Protein AF-A0A9P0JQX2-F1 (afdb_monomer)

Organism: Acanthoscelides obtectus (NCBI:txid200917)

Structure (mmCIF, N/CA/C/O backbone):
data_AF-A0A9P0JQX2-F1
#
_entry.id   AF-A0A9P0JQX2-F1
#
loop_
_atom_site.group_PDB
_atom_site.id
_atom_site.type_symbol
_atom_site.label_atom_id
_atom_site.label_alt_id
_atom_site.label_comp_id
_atom_site.label_asym_id
_atom_site.label_entity_id
_atom_site.label_seq_id
_atom_site.pdbx_PDB_ins_code
_atom_site.Cartn_x
_atom_site.Cartn_y
_atom_site.Cartn_z
_atom_site.occupancy
_atom_site.B_iso_or_equiv
_atom_site.auth_seq_id
_atom_site.auth_comp_id
_atom_site.auth_asym_id
_atom_site.auth_atom_id
_atom_site.pdbx_PDB_model_num
ATOM 1 N N . MET A 1 1 ? 16.298 5.088 -23.714 1.00 54.25 1 MET A N 1
ATOM 2 C CA . MET A 1 1 ? 17.087 3.833 -23.667 1.00 54.25 1 MET A CA 1
ATOM 3 C C . MET A 1 1 ? 16.792 3.050 -24.931 1.00 54.25 1 MET A C 1
ATOM 5 O O . MET A 1 1 ? 15.699 3.210 -25.458 1.00 54.25 1 MET A O 1
ATOM 9 N N . ALA A 1 2 ? 17.728 2.243 -25.431 1.00 56.22 2 ALA A N 1
ATOM 10 C CA . ALA A 1 2 ? 17.457 1.395 -26.591 1.00 56.22 2 ALA A CA 1
ATOM 11 C C . ALA A 1 2 ? 16.358 0.374 -26.243 1.00 56.22 2 ALA A C 1
ATOM 13 O O . ALA A 1 2 ? 16.464 -0.336 -25.243 1.00 56.22 2 ALA A O 1
ATOM 14 N N . ASN A 1 3 ? 15.287 0.330 -27.038 1.00 68.31 3 ASN A N 1
ATOM 15 C CA . ASN A 1 3 ? 14.235 -0.672 -26.900 1.00 68.31 3 ASN A CA 1
ATOM 16 C C . ASN A 1 3 ? 14.770 -1.984 -27.487 1.00 68.31 3 ASN A C 1
ATOM 18 O O . ASN A 1 3 ? 14.790 -2.154 -28.701 1.00 68.31 3 ASN A O 1
ATOM 22 N N . ASN A 1 4 ? 15.291 -2.864 -26.634 1.00 81.25 4 ASN A N 1
ATOM 23 C CA . ASN A 1 4 ? 15.772 -4.177 -27.051 1.00 81.25 4 ASN A CA 1
ATOM 24 C C . ASN A 1 4 ? 14.699 -5.250 -26.806 1.00 81.25 4 ASN A C 1
ATOM 26 O O . ASN A 1 4 ? 13.787 -5.060 -25.998 1.00 81.25 4 ASN A O 1
ATOM 30 N N . THR A 1 5 ? 14.822 -6.382 -27.498 1.00 86.50 5 THR A N 1
ATOM 31 C CA . THR A 1 5 ? 13.863 -7.496 -27.434 1.00 86.50 5 THR A CA 1
ATOM 32 C C . THR A 1 5 ? 13.626 -7.974 -26.001 1.00 86.50 5 THR A C 1
ATOM 34 O O . THR A 1 5 ? 12.485 -8.197 -25.610 1.00 86.50 5 THR A O 1
ATOM 37 N N . VAL A 1 6 ? 14.679 -8.041 -25.179 1.00 87.25 6 VAL A N 1
ATOM 38 C CA . VAL A 1 6 ? 14.579 -8.452 -23.768 1.00 87.25 6 VAL A CA 1
ATOM 39 C C . VAL A 1 6 ? 13.694 -7.488 -22.972 1.00 87.25 6 VAL A C 1
ATOM 41 O O . VAL A 1 6 ? 12.803 -7.918 -22.246 1.00 87.25 6 VAL A O 1
ATOM 44 N N . ALA A 1 7 ? 13.882 -6.179 -23.140 1.00 86.44 7 ALA A N 1
ATOM 45 C CA . ALA A 1 7 ? 13.078 -5.156 -22.478 1.00 86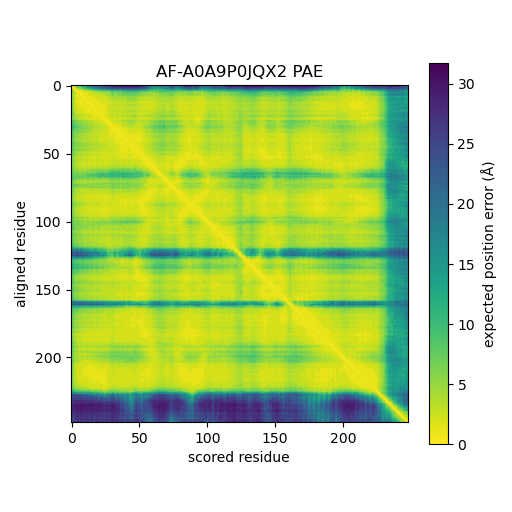.44 7 ALA A CA 1
ATOM 46 C C . ALA A 1 7 ? 11.627 -5.098 -22.989 1.00 86.44 7 ALA A C 1
ATOM 48 O O . ALA A 1 7 ? 10.775 -4.518 -22.311 1.00 86.44 7 ALA A O 1
ATOM 49 N N . GLY A 1 8 ? 11.350 -5.628 -24.184 1.00 89.19 8 GLY A N 1
ATOM 50 C CA . GLY A 1 8 ? 9.996 -5.881 -24.681 1.00 89.19 8 GLY A CA 1
ATOM 51 C C . GLY A 1 8 ? 9.364 -7.069 -23.960 1.00 89.19 8 GLY A C 1
ATOM 52 O O . GLY A 1 8 ? 8.371 -6.892 -23.257 1.00 89.19 8 GLY A O 1
ATOM 53 N N . ILE A 1 9 ? 10.021 -8.231 -24.024 1.00 92.81 9 ILE A N 1
ATOM 54 C CA . ILE A 1 9 ? 9.548 -9.491 -23.428 1.00 92.81 9 ILE A CA 1
ATOM 55 C C . ILE A 1 9 ? 9.292 -9.347 -21.926 1.00 92.81 9 ILE A C 1
ATOM 57 O O . ILE A 1 9 ? 8.246 -9.772 -21.442 1.00 92.81 9 ILE A O 1
ATOM 61 N N . VAL A 1 10 ? 10.211 -8.727 -21.173 1.00 92.44 10 VAL A N 1
ATOM 62 C CA . VAL A 1 10 ? 10.040 -8.533 -19.719 1.00 92.44 10 VAL A CA 1
ATOM 63 C C . VAL A 1 10 ? 8.791 -7.706 -19.429 1.00 92.44 10 VAL A C 1
ATOM 65 O O . VAL A 1 10 ? 8.006 -8.055 -18.554 1.00 92.44 10 VAL A O 1
ATOM 68 N N . HIS A 1 11 ? 8.583 -6.627 -20.178 1.00 92.88 11 HIS A N 1
ATOM 69 C CA . HIS A 1 11 ? 7.430 -5.758 -19.994 1.00 92.88 11 HIS A CA 1
ATOM 70 C C . HIS A 1 11 ? 6.113 -6.455 -20.376 1.00 92.88 11 HIS A C 1
ATOM 72 O O . HIS A 1 11 ? 5.145 -6.362 -19.625 1.00 92.88 11 HIS A O 1
ATOM 78 N N . GLU A 1 12 ? 6.079 -7.179 -21.497 1.00 95.62 12 GLU A N 1
ATOM 79 C CA . GLU A 1 12 ? 4.919 -7.979 -21.919 1.00 95.62 12 GLU A CA 1
ATOM 80 C C . GLU A 1 12 ? 4.596 -9.081 -20.907 1.00 95.62 12 GLU A C 1
ATOM 82 O O . GLU A 1 12 ? 3.439 -9.259 -20.540 1.00 95.62 12 GLU A O 1
ATOM 87 N N . THR A 1 13 ? 5.620 -9.752 -20.377 1.00 97.19 13 THR A N 1
ATOM 88 C CA . THR A 1 13 ? 5.463 -10.785 -19.344 1.00 97.19 13 THR A CA 1
ATOM 89 C C . THR A 1 13 ? 4.912 -10.192 -18.048 1.00 97.19 13 THR A C 1
ATOM 91 O O . THR A 1 13 ? 3.945 -10.717 -17.502 1.00 97.19 13 THR A O 1
ATOM 94 N N . CYS A 1 14 ? 5.475 -9.078 -17.561 1.00 97.69 14 CYS A N 1
ATOM 95 C CA . CYS A 1 14 ? 4.972 -8.401 -16.361 1.00 97.69 14 CYS A CA 1
ATOM 96 C C . CYS A 1 14 ? 3.515 -7.955 -16.532 1.00 97.69 14 CYS A C 1
ATOM 98 O O . CYS A 1 14 ? 2.711 -8.117 -15.614 1.00 97.69 14 CYS A O 1
ATOM 100 N N . ARG A 1 15 ? 3.170 -7.435 -17.715 1.00 97.31 15 ARG A N 1
ATOM 101 C CA . ARG A 1 15 ? 1.796 -7.058 -18.051 1.00 97.31 15 ARG A CA 1
ATOM 102 C C . ARG A 1 15 ? 0.867 -8.270 -18.049 1.00 97.31 15 ARG A C 1
ATOM 104 O O . ARG A 1 15 ? -0.161 -8.224 -17.386 1.00 97.31 15 ARG A O 1
ATOM 111 N N . ALA A 1 16 ? 1.249 -9.357 -18.717 1.00 98.12 16 ALA A N 1
ATOM 112 C CA . ALA A 1 16 ? 0.447 -10.575 -18.769 1.00 98.12 16 ALA A CA 1
ATOM 113 C C . ALA A 1 16 ? 0.222 -11.170 -17.369 1.00 98.12 16 ALA A C 1
ATOM 115 O O . ALA A 1 16 ? -0.895 -11.568 -17.049 1.00 98.12 16 ALA A O 1
ATOM 116 N N . ILE A 1 17 ? 1.248 -11.181 -16.510 1.00 98.12 17 ILE A N 1
ATOM 117 C CA . ILE A 1 17 ? 1.116 -11.600 -15.106 1.00 98.12 17 ILE A CA 1
ATOM 118 C C . ILE A 1 17 ? 0.084 -10.729 -14.386 1.00 98.12 17 ILE A C 1
ATOM 120 O O . ILE A 1 17 ? -0.812 -11.262 -13.737 1.00 98.12 17 ILE A O 1
ATOM 124 N N . TRP A 1 18 ? 0.180 -9.405 -14.521 1.00 97.44 18 TRP A N 1
ATOM 125 C CA . TRP A 1 18 ? -0.758 -8.481 -13.887 1.00 97.44 18 TRP A CA 1
ATOM 126 C C . TRP A 1 18 ? -2.200 -8.684 -14.363 1.00 97.44 18 TRP A C 1
ATOM 128 O O . TRP A 1 18 ? -3.100 -8.853 -13.545 1.00 97.44 18 TRP A O 1
ATOM 138 N N . GLU A 1 19 ? -2.414 -8.717 -15.677 1.00 96.88 19 GLU A N 1
ATOM 139 C CA . GLU A 1 19 ? -3.746 -8.813 -16.284 1.00 96.88 19 GLU A CA 1
ATOM 140 C C . GLU A 1 19 ? -4.439 -10.152 -15.992 1.00 96.88 19 GLU A C 1
ATOM 142 O O . GLU A 1 19 ? -5.653 -10.179 -15.814 1.00 96.88 19 GLU A O 1
ATOM 147 N N . ASN A 1 20 ? -3.686 -11.255 -15.901 1.00 97.62 20 ASN A N 1
ATOM 148 C CA . ASN A 1 20 ? -4.267 -12.588 -15.706 1.00 97.62 20 ASN A CA 1
ATOM 149 C C . ASN A 1 20 ? -4.347 -13.016 -14.235 1.00 97.62 20 ASN A C 1
ATOM 151 O O . ASN A 1 20 ? -5.213 -13.814 -13.882 1.00 97.62 20 ASN A O 1
ATOM 155 N N . LEU A 1 21 ? -3.444 -12.531 -13.375 1.00 97.69 21 LEU A N 1
ATOM 156 C CA . LEU A 1 21 ? -3.350 -12.970 -11.976 1.00 97.69 21 LEU A CA 1
ATOM 157 C C . LEU A 1 21 ? -3.763 -11.886 -10.968 1.00 97.69 21 LEU A C 1
ATOM 159 O O . LEU A 1 21 ? -3.936 -12.196 -9.788 1.00 97.69 21 LEU A O 1
ATOM 163 N N . GLY A 1 22 ? -3.945 -10.635 -11.407 1.00 96.25 22 GLY A N 1
ATOM 164 C CA . GLY A 1 22 ? -4.308 -9.497 -10.555 1.00 96.25 22 GLY A CA 1
ATOM 165 C C . GLY A 1 22 ? -5.609 -9.721 -9.787 1.00 96.25 22 GLY A C 1
ATOM 166 O O . GLY A 1 22 ? -5.621 -9.653 -8.560 1.00 96.25 22 GLY A O 1
ATOM 167 N N . GLU A 1 23 ? -6.674 -10.100 -10.496 1.00 93.38 23 GLU A N 1
ATOM 168 C CA . GLU A 1 23 ? -8.000 -10.375 -9.915 1.00 93.38 23 GLU A CA 1
ATOM 169 C C . GLU A 1 23 ? -8.051 -11.643 -9.046 1.00 93.38 23 GLU A C 1
ATOM 171 O O . GLU A 1 23 ? -9.039 -11.881 -8.356 1.00 93.38 23 GLU A O 1
ATOM 176 N N . ILE A 1 24 ? -6.997 -12.464 -9.058 1.00 95.31 24 ILE A N 1
ATOM 177 C CA . ILE A 1 24 ? -6.894 -13.667 -8.221 1.00 95.31 24 ILE A CA 1
ATOM 178 C C . ILE A 1 24 ? -6.142 -13.338 -6.929 1.00 95.31 24 ILE A C 1
ATOM 180 O O . ILE A 1 24 ? -6.587 -13.686 -5.838 1.00 95.31 24 ILE A O 1
ATOM 184 N N . HIS A 1 25 ? -5.005 -12.646 -7.040 1.00 96.56 25 HIS A N 1
ATOM 185 C CA . HIS A 1 25 ? -4.056 -12.494 -5.931 1.00 96.56 25 HIS A CA 1
ATOM 186 C C . HIS A 1 25 ? -4.034 -11.098 -5.292 1.00 96.56 25 HIS A C 1
ATOM 188 O O . HIS A 1 25 ? -3.433 -10.928 -4.226 1.00 96.56 25 HIS A O 1
ATOM 194 N N . MET A 1 26 ? -4.676 -10.100 -5.901 1.00 95.50 26 MET A N 1
ATOM 195 C CA . MET A 1 26 ? -4.803 -8.730 -5.380 1.00 95.50 26 MET A CA 1
ATOM 196 C C . MET A 1 26 ? -6.192 -8.151 -5.682 1.00 95.50 26 MET A C 1
ATOM 198 O O . MET A 1 26 ? -6.355 -6.975 -6.008 1.00 95.50 26 MET A O 1
ATOM 202 N N . LYS A 1 27 ? -7.214 -9.004 -5.582 1.00 90.25 27 LYS A N 1
ATOM 203 C CA . LYS A 1 27 ? -8.601 -8.570 -5.654 1.00 90.25 27 LYS A CA 1
ATOM 204 C C . LYS A 1 27 ? -8.921 -7.680 -4.462 1.00 90.25 27 LYS A C 1
ATOM 206 O O . LYS A 1 27 ? -8.541 -7.964 -3.327 1.00 90.25 27 LYS A O 1
ATOM 211 N N . PHE A 1 28 ? -9.675 -6.626 -4.727 1.00 87.06 28 PHE A N 1
ATOM 212 C CA . PHE A 1 28 ? -10.222 -5.807 -3.662 1.00 87.06 28 PHE A CA 1
ATOM 213 C C . PHE A 1 28 ? -11.228 -6.632 -2.836 1.00 87.06 28 PHE A C 1
ATOM 215 O O . PHE A 1 28 ? -12.093 -7.277 -3.436 1.00 87.06 28 PHE A O 1
ATOM 222 N N . PRO A 1 29 ? -11.125 -6.641 -1.498 1.00 87.31 29 PRO A N 1
ATOM 223 C CA . PRO A 1 29 ? -11.877 -7.569 -0.665 1.00 87.31 29 PRO A CA 1
ATOM 224 C C . PRO A 1 29 ? -13.379 -7.286 -0.716 1.00 87.31 29 PRO A C 1
ATOM 226 O O . PRO A 1 29 ? -13.820 -6.132 -0.749 1.00 87.31 29 PRO A O 1
ATOM 229 N N . SER A 1 30 ? -14.149 -8.369 -0.700 1.00 86.19 30 SER A N 1
ATOM 230 C CA . SER A 1 30 ? -15.580 -8.377 -0.405 1.00 86.19 30 SER A CA 1
ATOM 231 C C . SER A 1 30 ? -15.857 -7.982 1.048 1.00 86.19 30 SER A C 1
ATOM 233 O O . SER A 1 30 ? -14.950 -7.823 1.869 1.00 86.19 30 SER A O 1
ATOM 235 N N . ASN A 1 31 ? -17.137 -7.849 1.381 1.00 82.25 31 ASN A N 1
ATOM 236 C CA . ASN A 1 31 ? -17.578 -7.483 2.720 1.00 82.25 31 ASN A CA 1
ATOM 237 C C . ASN A 1 31 ? -17.187 -8.544 3.755 1.00 82.25 31 ASN A C 1
ATOM 239 O O . ASN A 1 31 ? -16.695 -8.208 4.831 1.00 82.25 31 ASN A O 1
ATOM 243 N N . GLU A 1 32 ? -17.356 -9.817 3.414 1.00 85.81 32 GLU A N 1
ATOM 244 C CA . GLU A 1 32 ? -17.003 -10.953 4.260 1.00 85.81 32 GLU A CA 1
ATOM 245 C C . GLU A 1 32 ? -15.483 -11.051 4.455 1.00 85.81 32 GLU A C 1
ATOM 247 O O . GLU A 1 32 ? -15.010 -11.265 5.573 1.00 85.81 32 GLU A O 1
ATOM 252 N N . GLU A 1 33 ? -14.702 -10.829 3.393 1.00 88.44 33 GLU A N 1
ATOM 253 C CA . GLU A 1 33 ? -13.235 -10.802 3.467 1.00 88.44 33 GLU A CA 1
ATOM 254 C C . GLU A 1 33 ? -12.731 -9.614 4.299 1.00 88.44 33 GLU A C 1
ATOM 256 O O . GLU A 1 33 ? -11.792 -9.769 5.079 1.00 88.44 33 GLU A O 1
ATOM 261 N N . ALA A 1 34 ? -13.369 -8.442 4.201 1.00 88.12 34 ALA A N 1
ATOM 262 C CA . ALA A 1 34 ? -13.031 -7.283 5.027 1.00 88.12 34 ALA A CA 1
ATOM 263 C C . ALA A 1 34 ? -13.228 -7.576 6.527 1.00 88.12 34 ALA A C 1
ATOM 265 O O . ALA A 1 34 ? -12.361 -7.244 7.337 1.00 88.12 34 ALA A O 1
ATOM 266 N N . ILE A 1 35 ? -14.304 -8.283 6.898 1.00 88.56 35 ILE A N 1
ATOM 267 C CA . ILE A 1 35 ? -14.545 -8.726 8.284 1.00 88.56 35 ILE A CA 1
ATOM 268 C C . ILE A 1 35 ? -13.434 -9.678 8.753 1.00 88.56 35 ILE A C 1
ATOM 270 O O . ILE A 1 35 ? -12.913 -9.520 9.860 1.00 88.56 35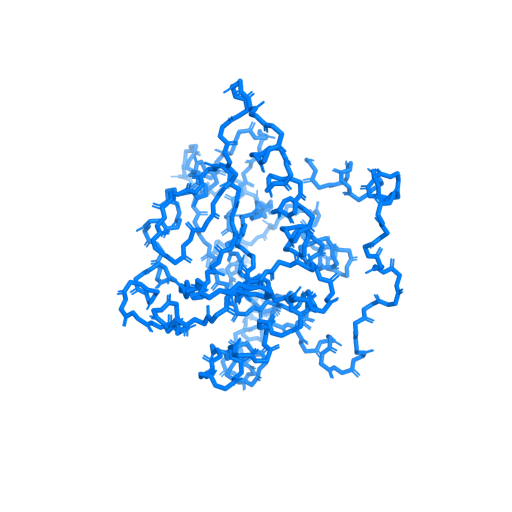 ILE A O 1
ATOM 274 N N . GLN A 1 36 ? -13.023 -10.629 7.909 1.00 91.50 36 GLN A N 1
ATOM 275 C CA . GLN A 1 36 ? -11.923 -11.549 8.227 1.00 91.50 36 GLN A CA 1
ATOM 276 C C . GLN A 1 36 ? -10.589 -10.811 8.405 1.00 91.50 36 GLN A C 1
ATOM 278 O O . GLN A 1 36 ? -9.841 -11.093 9.345 1.00 91.50 36 GLN A O 1
ATOM 283 N N . ILE A 1 37 ? -10.303 -9.834 7.540 1.00 93.31 37 ILE A N 1
ATOM 284 C CA . ILE A 1 37 ? -9.129 -8.960 7.649 1.00 93.31 37 ILE A CA 1
ATOM 285 C C . ILE A 1 37 ? -9.143 -8.235 8.999 1.00 93.31 37 ILE A C 1
ATOM 287 O O . ILE A 1 37 ? -8.134 -8.246 9.709 1.00 93.31 37 ILE A O 1
ATOM 291 N N . THR A 1 38 ? -10.285 -7.670 9.392 1.00 93.00 38 THR A N 1
ATOM 292 C CA . THR A 1 38 ? -10.456 -7.008 10.689 1.00 93.00 38 THR A CA 1
ATOM 293 C C . THR A 1 38 ? -10.241 -7.939 11.871 1.00 93.00 38 THR A C 1
ATOM 295 O O . THR A 1 38 ? -9.523 -7.581 12.810 1.00 93.00 38 THR A O 1
ATOM 298 N N . ASP A 1 39 ? -10.791 -9.151 11.825 1.00 93.12 39 ASP A N 1
ATOM 299 C CA . ASP A 1 39 ? -10.565 -10.147 12.874 1.00 93.12 39 ASP A CA 1
ATOM 300 C C . ASP A 1 39 ? -9.083 -10.500 13.002 1.00 93.12 39 ASP A C 1
ATOM 302 O O . ASP A 1 39 ? -8.561 -10.631 14.112 1.00 93.12 39 ASP A O 1
ATOM 306 N N . ASN A 1 40 ? -8.380 -10.618 11.878 1.00 94.38 40 ASN A N 1
ATOM 307 C CA . ASN A 1 40 ? -6.956 -10.930 11.860 1.00 94.38 40 ASN A CA 1
ATOM 308 C C . ASN A 1 40 ? -6.102 -9.750 12.348 1.00 94.38 40 ASN A C 1
ATOM 310 O O . ASN A 1 40 ? -5.139 -9.966 13.092 1.00 94.38 40 ASN A O 1
ATOM 314 N N . PHE A 1 41 ? -6.480 -8.506 12.038 1.00 95.31 41 PHE A N 1
ATOM 315 C CA . PHE A 1 41 ? -5.860 -7.321 12.637 1.00 95.31 41 PHE A CA 1
ATOM 316 C C . PHE A 1 41 ? -6.054 -7.271 14.150 1.00 95.31 41 PHE A C 1
ATOM 318 O O . PHE A 1 41 ? -5.091 -7.026 14.882 1.00 95.31 41 PHE A O 1
ATOM 325 N N . TRP A 1 42 ? -7.253 -7.570 14.647 1.00 94.62 42 TRP A N 1
ATOM 326 C CA . TRP A 1 42 ? -7.476 -7.657 16.086 1.00 94.62 42 TRP A CA 1
ATOM 327 C C . TRP A 1 42 ? -6.643 -8.780 16.714 1.00 94.62 42 TRP A C 1
ATOM 329 O O . TRP A 1 42 ? -5.939 -8.555 17.699 1.00 94.62 42 TRP A O 1
ATOM 339 N N . LYS A 1 43 ? -6.646 -9.982 16.129 1.00 93.56 43 LYS A N 1
ATOM 340 C CA . LYS A 1 43 ? -5.903 -11.136 16.657 1.00 93.56 43 LYS A CA 1
ATOM 341 C C . LYS A 1 43 ? -4.400 -10.867 16.743 1.00 93.56 43 LYS A C 1
ATOM 343 O O . LYS A 1 43 ? -3.838 -11.062 17.825 1.00 93.56 43 LYS A O 1
ATOM 348 N N . ARG A 1 44 ? -3.782 -10.396 15.651 1.00 91.00 44 ARG A N 1
ATOM 349 C CA . ARG A 1 44 ? -2.319 -10.237 15.513 1.00 91.00 44 ARG A CA 1
ATOM 350 C C . ARG A 1 44 ? -1.811 -8.891 16.026 1.00 91.00 44 ARG A C 1
ATOM 352 O O . ARG A 1 44 ? -0.836 -8.839 16.768 1.00 91.00 44 ARG A O 1
ATOM 359 N N . TRP A 1 45 ? -2.496 -7.808 15.672 1.00 93.25 45 TRP A N 1
ATOM 360 C CA . TRP A 1 45 ? -2.019 -6.437 15.866 1.00 93.25 45 TRP A CA 1
ATOM 361 C C . TRP A 1 45 ? -2.796 -5.664 16.936 1.00 93.25 45 TRP A C 1
ATOM 363 O O . TRP A 1 45 ? -2.486 -4.497 17.161 1.00 93.25 45 TRP A O 1
ATOM 373 N N . LYS A 1 46 ? -3.790 -6.286 17.596 1.00 94.00 46 LYS A N 1
ATOM 374 C CA . LYS A 1 46 ? -4.743 -5.689 18.566 1.00 94.00 46 LYS A CA 1
ATOM 375 C C . LYS A 1 46 ? -5.145 -4.257 18.205 1.00 94.00 46 LYS A C 1
ATOM 377 O O . LYS A 1 46 ? -5.071 -3.352 19.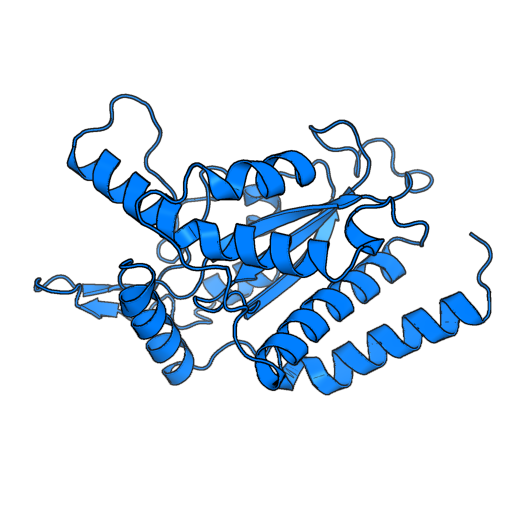036 1.00 94.00 46 LYS A O 1
ATOM 382 N N . PHE A 1 47 ? -5.516 -4.058 16.946 1.00 95.81 47 PHE A N 1
ATOM 383 C CA . PHE A 1 47 ? -6.151 -2.829 16.494 1.00 95.81 47 PHE A CA 1
ATOM 384 C C . PHE A 1 47 ? -7.548 -3.190 15.974 1.00 95.81 47 PHE A C 1
ATOM 386 O O . PHE A 1 47 ? -7.644 -3.972 15.024 1.00 95.81 47 PHE A O 1
ATOM 393 N N . PRO A 1 48 ? -8.624 -2.730 16.634 1.00 94.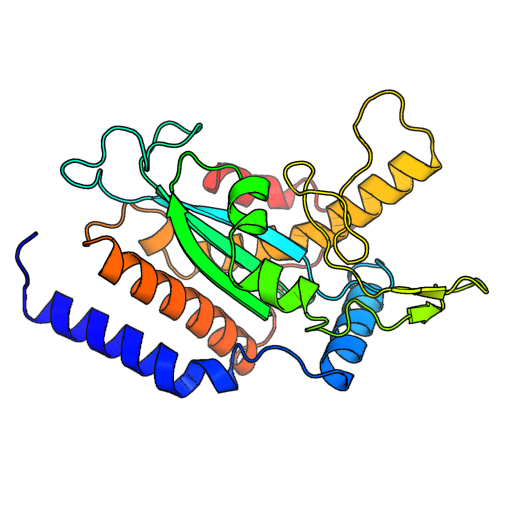62 48 PRO A N 1
ATOM 394 C CA . PRO A 1 48 ? -9.986 -3.093 16.265 1.00 94.62 48 PRO A CA 1
ATOM 395 C C . PRO A 1 48 ? -10.402 -2.397 14.967 1.00 94.62 48 PRO A C 1
ATOM 397 O O . PRO A 1 48 ? -9.885 -1.333 14.638 1.00 94.62 48 PRO A O 1
ATOM 400 N N . ASN A 1 49 ? -11.340 -2.998 14.236 1.00 94.19 49 ASN A N 1
ATOM 401 C CA . ASN A 1 49 ? -11.949 -2.439 13.021 1.00 94.19 49 ASN A CA 1
ATOM 402 C C . ASN A 1 49 ? -10.956 -2.033 11.906 1.00 94.19 49 ASN A C 1
ATOM 404 O O . ASN A 1 49 ? -11.335 -1.350 10.962 1.00 94.19 49 ASN A O 1
AT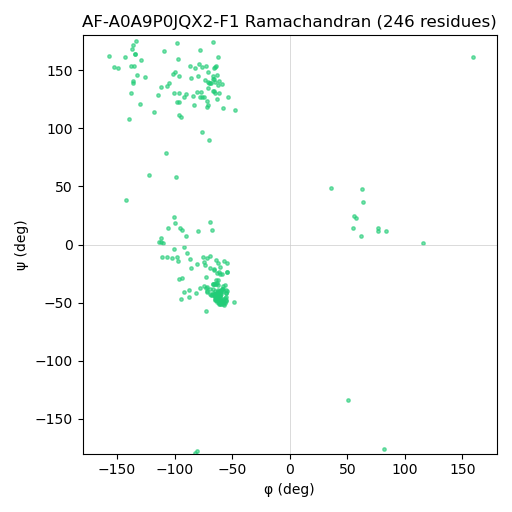OM 408 N N . CYS A 1 50 ? -9.691 -2.463 11.970 1.00 95.19 50 CYS A N 1
ATOM 409 C CA . CYS A 1 50 ? -8.704 -2.171 10.933 1.00 95.19 50 CYS A CA 1
ATOM 410 C C . CYS A 1 50 ? -8.926 -3.068 9.710 1.00 95.19 50 CYS A C 1
ATOM 412 O O . CYS A 1 50 ? -9.031 -4.287 9.840 1.00 95.19 50 CYS A O 1
ATOM 414 N N . ILE A 1 51 ? -8.952 -2.479 8.519 1.00 94.00 51 ILE A N 1
ATOM 415 C CA . ILE A 1 51 ? -9.084 -3.192 7.234 1.00 94.00 51 ILE A CA 1
ATOM 416 C C . ILE A 1 51 ? -7.815 -3.115 6.377 1.00 94.00 51 ILE A C 1
ATOM 418 O O . ILE A 1 51 ? -7.769 -3.657 5.276 1.00 94.00 51 ILE A O 1
ATOM 422 N N . GLY A 1 52 ? -6.761 -2.473 6.878 1.00 95.69 52 GLY A N 1
ATOM 423 C CA . GLY A 1 52 ? -5.485 -2.350 6.183 1.00 95.69 52 GLY A CA 1
ATOM 424 C C . GLY A 1 52 ? -4.648 -1.188 6.699 1.00 95.69 52 GLY A C 1
ATOM 425 O O . GLY A 1 52 ? -5.155 -0.252 7.318 1.00 95.69 52 GLY A O 1
ATOM 426 N N . CYS A 1 53 ? -3.353 -1.229 6.413 1.00 97.38 53 CYS A N 1
ATOM 427 C CA . CYS A 1 53 ? -2.448 -0.112 6.662 1.00 97.38 53 CYS A CA 1
ATOM 428 C C . CYS A 1 53 ? -1.931 0.428 5.333 1.00 97.38 53 CYS A C 1
ATOM 430 O O . CYS A 1 53 ? -1.457 -0.353 4.509 1.00 97.38 53 CYS A O 1
ATOM 432 N N . ILE A 1 54 ? -2.036 1.739 5.128 1.00 97.31 54 ILE A N 1
ATOM 433 C CA . ILE A 1 54 ? -1.613 2.423 3.906 1.00 97.31 54 ILE A CA 1
ATOM 434 C C . ILE A 1 54 ? -0.328 3.205 4.152 1.00 97.31 54 ILE A C 1
ATOM 436 O O . ILE A 1 54 ? -0.179 3.858 5.184 1.00 97.31 54 ILE A O 1
ATOM 440 N N . ASP A 1 55 ? 0.600 3.115 3.205 1.00 97.31 55 ASP A N 1
ATOM 441 C CA . ASP A 1 55 ? 1.847 3.874 3.228 1.00 97.31 55 ASP A CA 1
ATOM 442 C C . ASP A 1 55 ? 2.427 4.010 1.808 1.00 97.31 55 ASP A C 1
ATOM 444 O O . ASP A 1 55 ? 2.042 3.277 0.883 1.00 97.31 55 ASP A O 1
ATOM 448 N N . GLY A 1 56 ? 3.336 4.965 1.628 1.00 95.88 56 GLY A N 1
ATOM 449 C CA . GLY A 1 56 ? 4.068 5.198 0.391 1.00 95.88 56 GLY A CA 1
ATOM 450 C C . GLY A 1 56 ? 5.491 4.644 0.429 1.00 95.88 56 GLY A C 1
ATOM 451 O O . GLY A 1 56 ? 6.189 4.645 1.442 1.00 95.88 56 GLY A O 1
ATOM 452 N N . LYS A 1 57 ? 5.973 4.179 -0.723 1.00 95.38 57 LYS A N 1
ATOM 453 C CA . LYS A 1 57 ? 7.357 3.753 -0.920 1.00 95.38 57 LYS A CA 1
ATOM 454 C C . LYS A 1 57 ? 7.947 4.404 -2.160 1.00 95.38 57 LYS A C 1
ATOM 456 O O . LYS A 1 57 ? 7.518 4.146 -3.280 1.00 95.38 57 LYS A O 1
ATOM 461 N N . HIS A 1 58 ? 9.031 5.151 -1.973 1.00 96.06 58 HIS A N 1
ATOM 462 C CA . HIS A 1 58 ? 9.848 5.635 -3.083 1.00 96.06 58 HIS A CA 1
ATOM 463 C C . HIS A 1 58 ? 10.642 4.488 -3.725 1.00 96.06 58 HIS A C 1
ATOM 465 O O . HIS A 1 58 ? 11.512 3.886 -3.086 1.00 96.06 58 HIS A O 1
ATOM 471 N N . ILE A 1 59 ? 10.388 4.227 -5.006 1.00 96.62 59 ILE A N 1
ATOM 472 C CA . ILE A 1 59 ? 11.185 3.329 -5.845 1.00 96.62 59 ILE A CA 1
ATOM 473 C C . ILE A 1 59 ? 12.161 4.167 -6.664 1.00 96.62 59 ILE A C 1
ATOM 475 O O . ILE A 1 59 ? 11.759 5.072 -7.394 1.00 96.62 59 ILE A O 1
ATOM 479 N N . ARG A 1 60 ? 13.459 3.883 -6.517 1.00 96.38 60 ARG A N 1
ATOM 480 C CA . ARG A 1 60 ? 14.537 4.617 -7.190 1.00 96.38 60 ARG A CA 1
ATOM 481 C C . ARG A 1 60 ? 14.461 4.411 -8.700 1.00 96.38 60 ARG A C 1
ATOM 483 O O . ARG A 1 60 ? 14.402 3.279 -9.171 1.00 96.38 60 ARG A O 1
ATOM 490 N N . ILE A 1 61 ? 14.541 5.502 -9.452 1.00 95.50 61 ILE A N 1
ATOM 491 C CA . ILE A 1 61 ? 14.603 5.496 -10.915 1.00 95.50 61 ILE A CA 1
ATOM 492 C C . ILE A 1 61 ? 15.770 6.352 -11.394 1.00 95.50 61 ILE A C 1
ATOM 494 O O . ILE A 1 61 ? 16.239 7.257 -10.696 1.00 95.50 61 ILE A O 1
ATOM 498 N N . LYS A 1 62 ? 16.221 6.106 -12.623 1.00 93.19 62 LYS A N 1
ATOM 499 C CA . LYS A 1 62 ? 17.094 7.057 -13.308 1.00 93.19 62 LYS A CA 1
ATOM 500 C C . LYS A 1 62 ? 16.314 8.345 -13.575 1.00 93.19 62 LYS A C 1
ATOM 502 O O . LYS A 1 62 ? 15.137 8.282 -13.917 1.00 93.19 62 LYS A O 1
ATOM 507 N N . ALA A 1 63 ? 16.987 9.491 -13.451 1.00 92.75 63 ALA A N 1
ATOM 508 C CA . ALA A 1 63 ? 16.418 10.798 -13.766 1.00 92.75 63 ALA A CA 1
ATOM 509 C C . ALA A 1 63 ? 15.716 10.764 -15.138 1.00 92.75 63 ALA A C 1
ATOM 511 O O . ALA A 1 63 ? 16.386 10.515 -16.151 1.00 92.75 63 ALA A O 1
ATOM 512 N N . PRO A 1 64 ? 14.386 10.959 -15.1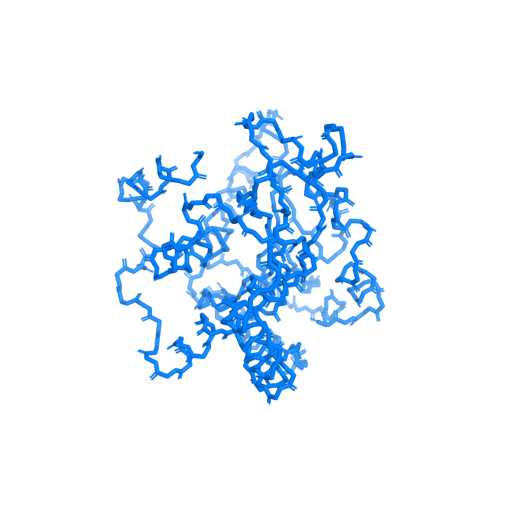90 1.00 89.88 64 PRO A N 1
ATOM 513 C CA . PRO A 1 64 ? 13.681 10.962 -16.460 1.00 89.88 64 PRO A CA 1
ATOM 514 C C . PRO A 1 64 ? 14.097 12.168 -17.307 1.00 89.88 64 PRO A C 1
ATOM 516 O O . PRO A 1 64 ? 14.375 13.254 -16.797 1.00 89.88 64 PRO A O 1
ATOM 519 N N . ALA A 1 65 ? 14.149 11.984 -18.626 1.00 88.81 65 ALA A N 1
ATOM 520 C CA . ALA A 1 65 ? 14.463 13.080 -19.534 1.00 88.81 65 ALA A CA 1
ATOM 521 C C . ALA A 1 65 ? 13.395 14.180 -19.422 1.00 88.81 65 ALA A C 1
ATOM 523 O O . ALA A 1 65 ? 12.203 13.881 -19.381 1.00 88.81 65 ALA A O 1
ATOM 524 N N . ASN A 1 66 ? 13.827 15.444 -19.397 1.00 88.75 66 ASN A N 1
ATOM 525 C CA . ASN A 1 66 ? 12.955 16.625 -19.365 1.00 88.75 66 ASN A CA 1
ATOM 526 C C . ASN A 1 66 ? 11.970 16.681 -18.178 1.00 88.75 66 ASN A C 1
ATOM 528 O O . ASN A 1 66 ? 10.961 17.376 -18.258 1.00 88.75 66 ASN A O 1
ATOM 532 N N . SER A 1 67 ? 12.235 15.984 -17.066 1.00 88.50 67 SER A N 1
ATOM 533 C CA . SER A 1 67 ? 11.317 15.982 -15.915 1.00 88.50 67 SER A CA 1
ATOM 534 C C . SER A 1 67 ? 11.562 17.083 -14.885 1.00 88.50 67 SER A C 1
ATOM 536 O O . SER A 1 67 ? 10.807 17.187 -13.917 1.00 88.50 67 SER A O 1
ATOM 538 N N . GLY A 1 68 ? 12.652 17.845 -15.018 1.00 90.44 68 GLY A N 1
ATOM 539 C CA . GLY A 1 68 ? 13.121 18.739 -13.958 1.00 90.44 68 GLY A CA 1
ATOM 540 C C . GLY A 1 68 ? 13.217 17.999 -12.618 1.00 90.44 68 GLY A C 1
ATOM 541 O O . GLY A 1 68 ? 13.680 16.859 -12.564 1.00 90.44 68 GLY A O 1
ATOM 542 N N . SER A 1 69 ? 12.709 18.616 -11.550 1.00 91.62 69 SER A N 1
ATOM 543 C CA . SER A 1 69 ? 12.673 18.048 -10.196 1.00 91.62 69 SER A CA 1
ATOM 544 C C . SER A 1 69 ? 11.406 17.247 -9.872 1.00 91.62 69 SER A C 1
ATOM 546 O O . SER A 1 69 ? 11.241 16.845 -8.725 1.00 91.62 69 SER A O 1
ATOM 548 N N . MET A 1 70 ? 10.507 16.977 -10.832 1.00 92.38 70 MET A N 1
ATOM 549 C CA . MET A 1 70 ? 9.221 16.317 -10.536 1.00 92.38 70 MET A CA 1
ATOM 550 C C . MET A 1 70 ? 9.385 14.979 -9.807 1.00 92.38 70 MET A C 1
ATOM 552 O O . MET A 1 70 ? 8.682 14.710 -8.843 1.00 92.38 70 MET A O 1
ATOM 556 N N . PHE A 1 71 ? 10.353 14.165 -10.219 1.00 93.25 71 PHE A N 1
ATOM 557 C CA . PHE A 1 71 ? 10.618 12.872 -9.586 1.00 93.25 71 PHE A CA 1
ATOM 558 C C . PHE A 1 71 ? 11.670 12.957 -8.473 1.00 93.25 71 PHE A C 1
ATOM 560 O O . PHE A 1 71 ? 11.967 11.942 -7.852 1.00 93.25 71 PHE A O 1
ATOM 567 N N . TYR A 1 72 ? 12.251 14.129 -8.216 1.00 93.25 72 TYR A N 1
ATOM 568 C CA . TYR A 1 72 ? 13.294 14.299 -7.210 1.00 93.25 72 TYR A CA 1
ATOM 569 C C . TYR A 1 72 ? 12.667 14.473 -5.826 1.00 93.25 72 TYR A C 1
ATOM 571 O O . TYR A 1 72 ? 11.882 15.393 -5.605 1.00 93.25 72 TYR A O 1
ATOM 579 N N . ASN A 1 73 ? 12.996 13.569 -4.908 1.00 92.38 73 ASN A N 1
ATOM 580 C CA . ASN A 1 73 ? 12.383 13.519 -3.584 1.00 92.38 73 ASN A CA 1
ATOM 581 C C . ASN A 1 73 ? 13.237 14.208 -2.507 1.00 92.38 73 ASN A C 1
ATOM 583 O O . ASN A 1 73 ? 14.395 14.576 -2.719 1.00 92.38 73 ASN A O 1
ATOM 587 N N . TYR A 1 74 ? 12.669 14.318 -1.306 1.00 89.88 74 TYR A N 1
ATOM 588 C CA . TYR A 1 74 ? 13.333 14.890 -0.130 1.00 89.88 74 TYR A CA 1
ATOM 589 C C . TYR A 1 74 ? 14.559 14.089 0.350 1.00 89.88 74 TYR A C 1
ATOM 591 O O . TYR A 1 74 ? 15.346 14.591 1.143 1.00 89.88 74 TYR A O 1
ATOM 599 N N . LYS A 1 75 ? 14.744 12.855 -0.139 1.00 88.50 75 LYS A N 1
ATOM 600 C CA . LYS A 1 75 ? 15.892 11.982 0.149 1.00 88.50 75 LYS A CA 1
ATOM 601 C C . LYS A 1 75 ? 17.012 12.101 -0.891 1.00 88.50 75 LYS A C 1
ATOM 603 O O . LYS A 1 75 ? 17.911 11.262 -0.925 1.00 88.50 75 LYS A O 1
ATOM 608 N N . HIS A 1 76 ? 16.954 13.120 -1.745 1.00 92.75 76 HIS A N 1
ATOM 609 C CA . HIS A 1 76 ? 17.977 13.437 -2.739 1.00 92.75 76 HIS A CA 1
ATOM 610 C C . HIS A 1 76 ? 18.180 12.364 -3.824 1.00 92.75 76 HIS A C 1
ATOM 612 O O . HIS A 1 76 ? 19.297 12.133 -4.289 1.00 92.75 76 HIS A O 1
ATOM 618 N N . PHE A 1 77 ? 17.100 11.711 -4.267 1.00 94.25 77 PHE A N 1
ATOM 619 C CA . PHE A 1 77 ? 17.132 10.842 -5.447 1.00 94.25 77 PHE A CA 1
ATOM 620 C C . PHE A 1 77 ? 15.851 10.931 -6.286 1.00 94.25 77 PHE A C 1
ATOM 622 O O . PHE A 1 77 ? 14.803 11.374 -5.819 1.00 94.25 77 PHE A O 1
ATOM 629 N N . PHE A 1 78 ? 15.932 10.488 -7.544 1.00 95.31 78 PHE A N 1
ATOM 630 C CA . PHE A 1 78 ? 14.772 10.396 -8.430 1.00 95.31 78 PHE A CA 1
ATOM 631 C C . PHE A 1 78 ? 13.964 9.132 -8.132 1.00 95.31 78 PHE A C 1
ATOM 633 O O . PHE A 1 78 ? 14.521 8.035 -8.044 1.00 95.31 78 PHE A O 1
ATOM 640 N N . SER A 1 79 ? 12.650 9.273 -7.980 1.00 96.31 79 SER A N 1
ATOM 641 C CA . SER A 1 79 ? 11.755 8.175 -7.629 1.00 96.31 79 SER A CA 1
ATOM 642 C C . SER A 1 79 ? 10.355 8.326 -8.198 1.00 96.31 79 SER A C 1
ATOM 644 O O . SER A 1 79 ? 9.865 9.442 -8.370 1.00 96.31 79 SER A O 1
ATOM 646 N N . ILE A 1 80 ? 9.718 7.181 -8.419 1.00 96.19 80 ILE A N 1
ATOM 647 C CA . ILE A 1 80 ? 8.260 7.050 -8.454 1.00 96.19 80 ILE A CA 1
ATOM 648 C C . ILE A 1 80 ? 7.783 6.501 -7.118 1.00 96.19 80 ILE A C 1
ATOM 650 O O . ILE A 1 80 ? 8.503 5.740 -6.463 1.00 96.19 80 ILE A O 1
ATOM 654 N N . VAL A 1 81 ? 6.584 6.893 -6.709 1.00 96.44 81 VAL A N 1
ATOM 655 C CA . VAL A 1 81 ? 5.980 6.410 -5.468 1.00 96.44 81 VAL A CA 1
ATOM 656 C C . VAL A 1 81 ? 5.048 5.237 -5.770 1.00 96.44 81 VAL A C 1
ATOM 658 O O . VAL A 1 81 ? 4.216 5.297 -6.678 1.00 96.44 81 VAL A O 1
ATOM 661 N N . LEU A 1 82 ? 5.228 4.160 -5.007 1.00 97.25 82 LEU A N 1
ATOM 662 C CA . LEU A 1 82 ? 4.288 3.055 -4.839 1.00 97.25 82 LEU A CA 1
ATOM 663 C C . LEU A 1 82 ? 3.491 3.328 -3.561 1.00 97.25 82 LEU A C 1
ATOM 665 O O . LEU A 1 82 ? 4.055 3.249 -2.474 1.00 97.25 82 LEU A O 1
ATOM 669 N N . GLN A 1 83 ? 2.203 3.624 -3.682 1.00 97.31 83 GLN A N 1
ATOM 670 C CA . GLN A 1 83 ? 1.278 3.635 -2.551 1.00 97.31 83 GLN A CA 1
ATOM 671 C C . GLN A 1 83 ? 0.668 2.240 -2.415 1.00 97.31 83 GLN A C 1
ATOM 673 O O . GLN A 1 83 ? 0.192 1.674 -3.399 1.00 97.31 83 GLN A O 1
ATOM 678 N N . GLY A 1 84 ? 0.701 1.662 -1.218 1.00 96.69 84 GLY A N 1
ATOM 679 C CA . GLY A 1 84 ? 0.200 0.310 -0.979 1.00 96.69 84 GLY A CA 1
ATOM 680 C C . GLY A 1 84 ? -0.629 0.227 0.290 1.00 96.69 84 GLY A C 1
ATOM 681 O O . GLY A 1 84 ? -0.247 0.791 1.310 1.00 96.69 84 GLY A O 1
ATOM 682 N N . ILE A 1 85 ? -1.737 -0.512 0.233 1.00 97.19 85 ILE A N 1
ATOM 683 C CA . ILE A 1 85 ? -2.457 -0.987 1.415 1.00 97.19 85 ILE A CA 1
ATOM 684 C C . ILE A 1 85 ? -1.985 -2.407 1.695 1.00 97.19 85 ILE A C 1
ATOM 686 O O . ILE A 1 85 ? -2.146 -3.272 0.836 1.00 97.19 85 ILE A O 1
ATOM 690 N N . ALA A 1 86 ? -1.459 -2.671 2.886 1.00 97.31 86 ALA A N 1
ATOM 691 C CA . ALA A 1 86 ? -1.152 -4.022 3.339 1.00 97.31 86 ALA A CA 1
ATOM 692 C C . ALA A 1 86 ? -2.178 -4.521 4.364 1.00 97.31 86 ALA A C 1
ATOM 694 O O . ALA A 1 86 ? -2.603 -3.785 5.258 1.00 97.31 86 ALA A O 1
ATOM 695 N N . GLY A 1 87 ? -2.556 -5.790 4.232 1.00 95.56 87 GLY A N 1
ATOM 696 C CA . GLY A 1 87 ? -3.353 -6.520 5.211 1.00 95.56 87 GLY A CA 1
ATOM 697 C C . GLY A 1 87 ? -2.505 -7.069 6.364 1.00 95.56 87 GLY A C 1
ATOM 698 O O . GLY A 1 87 ? -1.282 -6.912 6.368 1.00 95.56 87 GLY A O 1
ATOM 699 N N . PRO A 1 88 ? -3.130 -7.768 7.327 1.00 94.56 88 PRO A N 1
ATOM 700 C CA . PRO A 1 88 ? -2.480 -8.210 8.560 1.00 94.56 88 PRO A CA 1
ATOM 701 C C . PRO A 1 88 ? -1.340 -9.200 8.301 1.00 94.56 88 PRO A C 1
ATOM 703 O O . PRO A 1 88 ? -0.417 -9.273 9.107 1.00 94.56 88 PRO A O 1
ATOM 706 N N . ASP A 1 89 ? -1.382 -9.904 7.167 1.00 93.44 89 ASP A N 1
ATOM 707 C CA . ASP A 1 89 ? -0.446 -10.950 6.746 1.00 93.44 89 ASP A CA 1
ATOM 708 C C . ASP A 1 89 ? 0.600 -10.457 5.736 1.00 93.44 89 ASP A C 1
ATOM 710 O O . ASP A 1 89 ? 1.162 -11.239 4.972 1.00 93.44 89 ASP A O 1
ATOM 714 N N . TYR A 1 90 ? 0.864 -9.146 5.723 1.00 95.50 90 TYR A N 1
ATOM 715 C CA . TYR A 1 90 ? 1.846 -8.483 4.852 1.00 95.50 90 TYR A CA 1
ATOM 716 C C . TYR A 1 90 ? 1.564 -8.604 3.343 1.00 95.50 90 TYR A C 1
ATOM 718 O O . TYR A 1 90 ? 2.397 -8.192 2.532 1.00 95.50 90 TYR A O 1
ATOM 726 N N . ARG A 1 91 ? 0.408 -9.149 2.945 1.00 95.88 91 ARG A N 1
ATOM 727 C CA . ARG A 1 91 ? -0.097 -9.101 1.566 1.00 95.88 91 ARG A CA 1
ATOM 728 C C . ARG A 1 91 ? -0.604 -7.706 1.244 1.00 95.88 91 ARG A C 1
ATOM 730 O O . ARG A 1 91 ? -1.255 -7.078 2.078 1.00 95.88 91 ARG A O 1
ATOM 737 N N . PHE A 1 92 ? -0.362 -7.251 0.022 1.00 97.88 92 PHE A N 1
ATOM 738 C CA . PHE A 1 92 ? -0.986 -6.035 -0.477 1.00 97.88 92 PHE A CA 1
ATOM 739 C C . PHE A 1 92 ? -2.457 -6.301 -0.804 1.00 97.88 92 PHE A C 1
ATOM 741 O O . PHE A 1 92 ? -2.777 -7.223 -1.546 1.00 97.88 92 PHE A O 1
ATOM 748 N N . ILE A 1 93 ? -3.348 -5.487 -0.255 1.00 95.62 93 ILE A N 1
ATOM 749 C CA . ILE A 1 93 ? -4.778 -5.466 -0.578 1.00 95.62 93 ILE A CA 1
ATOM 750 C C . ILE A 1 93 ? -5.008 -4.665 -1.862 1.00 95.62 93 ILE A C 1
ATOM 752 O O . ILE A 1 93 ? -5.799 -5.049 -2.716 1.00 95.62 93 ILE A O 1
ATOM 756 N N . ALA A 1 94 ? -4.307 -3.540 -1.993 1.00 94.94 94 ALA A N 1
ATOM 757 C CA . ALA A 1 94 ? -4.363 -2.672 -3.157 1.00 94.94 94 ALA A CA 1
ATOM 758 C C . ALA A 1 94 ? -3.043 -1.915 -3.297 1.00 94.94 94 ALA A C 1
ATOM 760 O O . ALA A 1 94 ? -2.367 -1.649 -2.301 1.00 94.94 94 ALA A O 1
ATOM 761 N N . ILE A 1 95 ? -2.707 -1.540 -4.529 1.00 96.62 95 ILE A N 1
ATOM 762 C CA . ILE A 1 95 ? -1.546 -0.708 -4.839 1.00 96.62 95 ILE A CA 1
ATOM 763 C C . ILE A 1 95 ? -1.899 0.345 -5.889 1.00 96.62 95 ILE A C 1
ATOM 765 O O . ILE A 1 95 ? -2.761 0.124 -6.742 1.00 96.62 95 ILE A O 1
ATOM 769 N N . GLU A 1 96 ? -1.173 1.454 -5.868 1.00 95.06 96 GLU A N 1
ATOM 770 C CA . GLU A 1 96 ? -1.165 2.465 -6.919 1.00 95.06 96 GLU A CA 1
ATOM 771 C C . GLU A 1 96 ? 0.282 2.915 -7.156 1.00 95.06 96 GLU A C 1
ATOM 773 O O . GLU A 1 96 ? 1.027 3.177 -6.212 1.00 95.06 96 GLU A O 1
ATOM 778 N N . VAL A 1 97 ? 0.713 2.936 -8.419 1.00 95.62 97 VAL A N 1
ATOM 779 C CA . VAL A 1 97 ? 2.108 3.196 -8.810 1.00 95.62 97 VAL A CA 1
ATOM 780 C C . VAL A 1 97 ? 2.148 4.343 -9.806 1.00 95.62 97 VAL A C 1
ATOM 782 O O . VAL A 1 97 ? 1.269 4.442 -10.661 1.00 95.62 97 VAL A O 1
ATOM 785 N N . GLY A 1 98 ? 3.189 5.168 -9.713 1.00 91.94 98 GLY A N 1
ATOM 786 C CA . GLY A 1 98 ? 3.537 6.142 -10.752 1.00 91.94 98 GLY A CA 1
ATOM 787 C C . GLY A 1 98 ? 3.438 7.598 -10.306 1.00 91.94 98 GLY A C 1
ATOM 788 O O . GLY A 1 98 ? 3.728 8.498 -11.093 1.00 91.94 98 GLY A O 1
ATOM 789 N N . ALA A 1 99 ? 3.076 7.851 -9.045 1.00 93.00 99 ALA A N 1
ATOM 790 C CA . ALA A 1 99 ? 3.074 9.202 -8.502 1.00 93.00 99 ALA A CA 1
ATOM 791 C C . ALA A 1 99 ? 4.493 9.791 -8.430 1.00 93.00 99 ALA A C 1
ATOM 793 O O . ALA A 1 99 ? 5.500 9.076 -8.330 1.00 93.00 99 ALA A O 1
ATOM 794 N N . TYR A 1 100 ? 4.567 11.118 -8.502 1.00 93.38 100 TYR A N 1
ATOM 795 C CA . TYR A 1 100 ? 5.827 11.845 -8.558 1.00 93.38 100 TYR A CA 1
ATOM 796 C C . TYR A 1 100 ? 6.583 11.788 -7.227 1.00 93.38 100 TYR A C 1
ATOM 798 O O . TYR A 1 100 ? 6.013 11.989 -6.162 1.00 93.38 100 TYR A O 1
ATOM 806 N N . GLY A 1 101 ? 7.906 11.608 -7.286 1.00 90.31 101 GLY A N 1
ATOM 807 C CA . GLY A 1 101 ? 8.756 11.545 -6.094 1.00 90.31 101 GLY A CA 1
ATOM 808 C C . GLY A 1 101 ? 8.756 12.797 -5.208 1.00 90.31 101 GLY A C 1
ATOM 809 O O . GLY A 1 101 ? 9.137 12.698 -4.046 1.00 90.31 101 GLY A O 1
ATOM 810 N N . LYS A 1 102 ? 8.346 13.963 -5.720 1.00 91.88 102 LYS A N 1
ATOM 811 C CA . LYS A 1 102 ? 8.217 15.189 -4.913 1.00 91.88 102 LYS A CA 1
ATOM 812 C C . LYS A 1 102 ? 6.925 15.265 -4.090 1.00 91.88 102 LYS A C 1
ATOM 814 O O . LYS A 1 102 ? 6.812 16.149 -3.246 1.00 91.88 102 LYS A O 1
ATOM 819 N N . GLU A 1 103 ? 5.925 14.446 -4.409 1.00 90.81 103 GLU A N 1
ATOM 820 C CA . GLU A 1 103 ? 4.608 14.525 -3.777 1.00 90.81 103 GLU A CA 1
ATOM 821 C C . GLU A 1 103 ? 4.623 13.854 -2.403 1.00 90.81 103 GLU A C 1
ATOM 823 O O . GLU A 1 103 ? 5.332 12.874 -2.185 1.00 90.81 103 GLU A O 1
ATOM 828 N N . SER A 1 104 ? 3.852 14.409 -1.466 1.00 92.25 104 SER A N 1
ATOM 829 C CA . SER A 1 104 ? 3.642 13.799 -0.154 1.00 92.25 104 SER A CA 1
ATOM 830 C C . SER A 1 104 ? 2.616 12.677 -0.240 1.00 92.25 104 SER A C 1
ATOM 832 O O . SER A 1 104 ? 1.713 12.716 -1.078 1.00 92.25 104 SER A O 1
ATOM 834 N N . ASP A 1 105 ? 2.684 11.724 0.684 1.00 92.56 105 ASP A N 1
ATOM 835 C CA . ASP A 1 105 ? 1.775 10.579 0.693 1.00 92.56 105 ASP A CA 1
ATOM 836 C C . ASP A 1 105 ? 0.294 10.978 0.787 1.00 92.56 105 ASP A C 1
ATOM 838 O O . ASP A 1 105 ? -0.544 10.430 0.069 1.00 92.56 105 ASP A O 1
ATOM 842 N N . GLY A 1 106 ? -0.035 12.005 1.579 1.00 92.94 106 GLY A N 1
ATOM 843 C CA . GLY A 1 106 ? -1.390 12.560 1.635 1.00 92.94 106 GLY A CA 1
ATOM 844 C C . GLY A 1 106 ? -1.837 13.241 0.337 1.00 92.94 106 GLY A C 1
ATOM 845 O O . GLY A 1 106 ? -3.015 13.154 -0.025 1.00 92.94 106 GLY A O 1
ATOM 846 N N . GLY A 1 107 ? -0.918 13.889 -0.386 1.00 93.81 107 GLY A N 1
ATOM 847 C CA . GLY A 1 107 ? -1.192 14.484 -1.697 1.00 93.81 107 GLY A CA 1
ATOM 848 C C . GLY A 1 107 ? -1.443 13.421 -2.765 1.00 93.81 107 GLY A C 1
ATOM 849 O O . GLY A 1 107 ? -2.400 13.531 -3.532 1.00 93.81 107 GLY A O 1
ATOM 850 N N . ILE A 1 108 ? -0.638 12.357 -2.751 1.00 94.19 108 ILE A N 1
ATOM 851 C CA . ILE A 1 108 ? -0.802 11.186 -3.619 1.00 94.19 108 ILE A CA 1
ATOM 852 C C . ILE A 1 108 ? -2.142 10.521 -3.327 1.00 94.19 108 ILE A C 1
ATOM 854 O O . ILE A 1 108 ? -2.941 10.332 -4.240 1.00 94.19 108 ILE A O 1
ATOM 858 N N . PHE A 1 109 ? -2.425 10.243 -2.051 1.00 95.44 109 PHE A N 1
ATOM 859 C CA . PHE A 1 109 ? -3.680 9.634 -1.626 1.00 95.44 109 PHE A CA 1
ATOM 860 C C . PHE A 1 109 ? -4.889 10.449 -2.084 1.00 95.44 109 PHE A C 1
ATOM 862 O O . PHE A 1 109 ? -5.784 9.913 -2.721 1.00 95.44 109 PHE A O 1
ATOM 869 N N . SER A 1 110 ? -4.903 11.758 -1.834 1.00 93.44 110 SER A N 1
ATOM 870 C CA . SER A 1 110 ? -6.058 12.605 -2.166 1.00 93.44 110 SER A CA 1
ATOM 871 C C . SER A 1 110 ? -6.392 12.618 -3.665 1.00 93.44 110 SER A C 1
ATOM 873 O O . SER A 1 110 ? -7.544 12.837 -4.032 1.00 93.44 110 SER A O 1
ATOM 875 N N . ASN A 1 111 ? -5.408 12.357 -4.531 1.00 91.56 111 ASN A N 1
ATOM 876 C CA . ASN A 1 111 ? -5.584 12.309 -5.984 1.00 91.56 111 ASN A CA 1
ATOM 877 C C . ASN A 1 111 ? -5.704 10.881 -6.547 1.00 91.56 111 ASN A C 1
ATOM 879 O O . ASN A 1 111 ? -5.944 10.719 -7.749 1.00 91.56 111 ASN A O 1
ATOM 883 N N . SER A 1 112 ? -5.554 9.856 -5.706 1.00 92.12 112 SER A N 1
ATOM 884 C CA . SER A 1 112 ? -5.455 8.462 -6.129 1.00 92.12 112 SER A CA 1
ATOM 885 C C . SER A 1 112 ? -6.808 7.870 -6.526 1.00 92.12 112 SER A C 1
ATOM 887 O O . SER A 1 112 ? -7.881 8.275 -6.051 1.00 92.12 112 SER A O 1
ATOM 889 N N . ARG A 1 113 ? -6.781 6.868 -7.411 1.00 91.81 113 ARG A N 1
ATOM 890 C CA . ARG A 1 113 ? -7.978 6.063 -7.720 1.00 91.81 113 ARG A CA 1
ATOM 891 C C . ARG A 1 113 ? -8.445 5.308 -6.485 1.00 91.81 113 ARG A C 1
ATOM 893 O O . ARG A 1 113 ? -9.647 5.110 -6.309 1.00 91.81 113 ARG A O 1
ATOM 900 N N . LEU A 1 114 ? -7.502 4.906 -5.638 1.00 88.88 114 LEU A N 1
ATOM 901 C CA . LEU A 1 114 ? -7.780 4.258 -4.368 1.00 88.88 114 LEU A CA 1
ATOM 902 C C . LEU A 1 114 ? -8.646 5.129 -3.444 1.00 88.88 114 LEU A C 1
ATOM 904 O O . LEU A 1 114 ? -9.668 4.643 -2.962 1.00 88.88 114 LEU A O 1
ATOM 908 N N . SER A 1 115 ? -8.303 6.408 -3.255 1.00 91.50 115 SER A N 1
ATOM 909 C CA . SER A 1 115 ? -9.111 7.330 -2.443 1.00 91.50 115 SER A CA 1
ATOM 910 C C . SER A 1 115 ? -10.527 7.474 -2.999 1.00 91.50 115 SER A C 1
ATOM 912 O O . SER A 1 115 ? -11.495 7.249 -2.278 1.00 91.50 115 SER A O 1
ATOM 914 N N . LYS A 1 116 ? -10.669 7.695 -4.313 1.00 91.06 116 LYS A N 1
ATOM 915 C CA . LYS A 1 116 ? -11.990 7.784 -4.968 1.00 91.06 116 LYS A CA 1
ATOM 916 C C . LYS A 1 116 ? -12.837 6.524 -4.766 1.00 91.06 116 LYS A C 1
ATOM 918 O O . LYS A 1 116 ? -14.047 6.611 -4.583 1.00 91.06 116 LYS A O 1
ATOM 923 N N . ARG A 1 117 ? -12.221 5.336 -4.797 1.00 87.31 117 ARG A N 1
ATOM 924 C CA . ARG A 1 117 ? -12.929 4.073 -4.522 1.00 87.31 117 ARG A CA 1
ATOM 925 C C . ARG A 1 117 ? -13.413 3.998 -3.074 1.00 87.31 117 ARG A C 1
ATOM 927 O O . ARG A 1 117 ? -14.553 3.587 -2.859 1.00 87.31 117 ARG A O 1
ATOM 934 N N . LEU A 1 118 ? -12.578 4.391 -2.111 1.00 86.38 118 LEU A N 1
ATOM 935 C CA . LEU A 1 118 ? -12.932 4.416 -0.686 1.00 86.38 118 LEU A CA 1
ATOM 936 C C . LEU A 1 118 ? -14.048 5.430 -0.397 1.00 86.38 118 LEU A C 1
ATOM 938 O O . LEU A 1 118 ? -14.998 5.103 0.307 1.00 86.38 118 LEU A O 1
ATOM 942 N N . GLU A 1 119 ? -13.989 6.621 -0.999 1.00 87.44 119 GLU A N 1
ATOM 943 C CA . GLU A 1 119 ? -15.029 7.654 -0.869 1.00 87.44 119 GLU A CA 1
ATOM 944 C C . GLU A 1 119 ? -16.384 7.200 -1.428 1.00 87.44 119 GLU A C 1
ATOM 946 O O . GLU A 1 119 ? -17.426 7.549 -0.880 1.00 87.44 119 GLU A O 1
ATOM 951 N N . ASN A 1 120 ? -16.378 6.340 -2.448 1.00 84.88 120 ASN A N 1
ATOM 952 C CA . ASN A 1 120 ? -17.586 5.720 -2.997 1.00 84.88 120 ASN A CA 1
ATOM 953 C C . ASN A 1 120 ? -18.095 4.517 -2.171 1.00 84.88 120 ASN A C 1
ATOM 955 O O . ASN A 1 120 ? -18.940 3.763 -2.650 1.00 84.88 120 ASN A O 1
ATOM 959 N N . GLY A 1 121 ? -17.576 4.297 -0.957 1.00 74.81 121 GLY A N 1
ATOM 960 C CA . GLY A 1 121 ? -18.027 3.237 -0.048 1.00 74.81 121 GLY A CA 1
ATOM 961 C C . GLY A 1 121 ? -17.415 1.857 -0.305 1.00 74.81 121 GLY A C 1
ATOM 962 O O . GLY A 1 121 ? -17.874 0.866 0.263 1.00 74.81 121 GLY A O 1
ATOM 963 N N . SER A 1 122 ? -16.372 1.760 -1.138 1.00 69.19 122 SER A N 1
ATOM 964 C CA . SER A 1 122 ? -15.660 0.488 -1.324 1.00 69.19 122 SER A CA 1
ATOM 965 C C . SER A 1 122 ? -14.940 0.076 -0.029 1.00 69.19 122 SER A C 1
ATOM 967 O O . SER A 1 122 ? -14.496 0.930 0.735 1.00 69.19 122 SER A O 1
ATOM 969 N N . LEU A 1 123 ? -14.753 -1.236 0.175 1.00 65.44 123 LEU A N 1
ATOM 970 C CA . LEU A 1 123 ? -14.009 -1.852 1.295 1.00 65.44 123 LEU A CA 1
ATOM 971 C C . LEU A 1 123 ? -14.788 -1.872 2.617 1.00 65.44 123 LEU A C 1
ATOM 973 O O . LEU A 1 123 ? -14.218 -2.170 3.662 1.00 65.44 123 LEU A O 1
ATOM 977 N N . ASN A 1 124 ? -16.091 -1.568 2.575 1.00 64.25 124 ASN A N 1
ATOM 978 C CA . ASN A 1 124 ? -16.947 -1.541 3.759 1.00 64.25 124 ASN A CA 1
ATOM 979 C C . ASN A 1 124 ? -16.426 -0.619 4.870 1.00 64.25 124 ASN A C 1
ATOM 981 O O . ASN A 1 124 ? -16.795 -0.750 6.032 1.00 64.25 124 ASN A O 1
ATOM 985 N N . ALA A 1 125 ? -15.630 0.377 4.493 1.00 59.34 125 ALA A N 1
ATOM 986 C CA . ALA A 1 125 ? -15.171 1.438 5.369 1.00 59.34 125 ALA A CA 1
ATOM 987 C C . ALA A 1 125 ? -16.318 2.192 6.082 1.00 59.34 125 ALA A C 1
ATOM 989 O O . ALA A 1 125 ? -16.090 2.894 7.055 1.00 59.34 125 ALA A O 1
ATOM 990 N N . ALA A 1 126 ? -17.558 2.051 5.604 1.00 58.31 126 ALA A N 1
ATOM 991 C CA . ALA A 1 126 ? -18.749 2.628 6.216 1.00 58.31 126 ALA A CA 1
ATOM 992 C C . ALA A 1 126 ? -19.545 1.651 7.102 1.00 58.31 126 ALA A C 1
ATOM 994 O O . ALA A 1 126 ? -20.461 2.093 7.790 1.00 58.31 126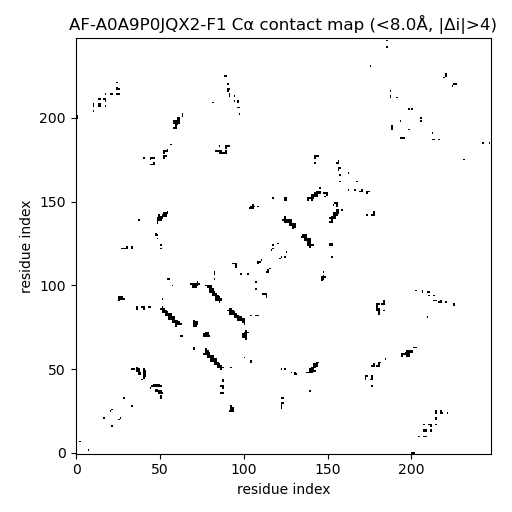 ALA A O 1
ATOM 995 N N . SER A 1 127 ? -19.254 0.342 7.092 1.00 74.62 127 SER A N 1
ATOM 996 C CA . SER A 1 127 ? -19.970 -0.592 7.965 1.00 74.62 127 SER A CA 1
ATOM 997 C C . SER A 1 127 ? -19.424 -0.492 9.383 1.00 74.62 127 SER A C 1
ATOM 999 O O . SER A 1 127 ? -18.216 -0.563 9.614 1.00 74.62 127 SER A O 1
ATOM 1001 N N . GLU A 1 128 ? -20.326 -0.282 10.335 1.00 86.38 128 GLU A N 1
ATOM 1002 C CA . GLU A 1 128 ? -19.964 -0.140 11.735 1.00 86.38 128 GLU A CA 1
ATOM 1003 C C . GLU A 1 128 ? -19.856 -1.498 12.419 1.00 86.38 128 GLU A C 1
ATOM 1005 O O . GLU A 1 128 ? -20.637 -2.422 12.174 1.00 86.38 128 GLU A O 1
ATOM 1010 N N . ARG A 1 129 ? -18.889 -1.603 13.327 1.00 88.94 129 ARG A N 1
ATOM 1011 C CA . ARG A 1 129 ? -18.698 -2.773 14.172 1.00 88.94 129 ARG A CA 1
ATOM 1012 C C . ARG A 1 129 ? -18.410 -2.345 15.601 1.00 88.94 129 ARG A C 1
ATOM 1014 O O . ARG A 1 129 ? -17.678 -1.385 15.845 1.00 88.94 129 ARG A O 1
ATOM 1021 N N . GLN A 1 130 ? -18.981 -3.088 16.542 1.00 93.12 130 GLN A N 1
ATOM 1022 C CA . GLN A 1 130 ? -18.777 -2.874 17.966 1.00 93.12 130 GLN A CA 1
ATOM 1023 C C . GLN A 1 130 ? -17.301 -3.048 18.339 1.00 93.12 130 GLN A C 1
ATOM 1025 O O . GLN A 1 130 ? -16.677 -4.060 18.005 1.00 93.12 130 GLN A O 1
ATOM 1030 N N . LEU A 1 131 ? -16.753 -2.076 19.063 1.00 92.62 131 LEU A N 1
ATOM 1031 C CA . LEU A 1 131 ? -15.412 -2.167 19.615 1.00 92.62 131 LEU A CA 1
ATOM 1032 C C . LEU A 1 131 ? -15.357 -3.229 20.730 1.00 92.62 131 LEU A C 1
ATOM 1034 O O . LEU A 1 131 ? -16.253 -3.268 21.582 1.00 92.62 131 LEU A O 1
ATOM 1038 N N . PRO A 1 132 ? -14.289 -4.048 20.793 1.00 91.25 132 PRO A N 1
ATOM 1039 C CA . PRO A 1 132 ? -14.138 -5.080 21.814 1.00 91.25 132 PRO A CA 1
ATOM 1040 C C . PRO A 1 132 ? -14.285 -4.537 23.243 1.00 91.25 132 PRO A C 1
ATOM 1042 O O . PRO A 1 132 ? -13.586 -3.606 23.630 1.00 91.25 132 PRO A O 1
ATOM 1045 N N . GLY A 1 133 ? -15.169 -5.149 24.039 1.00 91.94 133 GLY A N 1
ATOM 1046 C CA . GLY A 1 133 ? -15.359 -4.802 25.454 1.00 91.94 133 GLY A CA 1
ATOM 1047 C C . GLY A 1 133 ? -16.151 -3.515 25.714 1.00 91.94 133 GLY A C 1
ATOM 1048 O O . GLY A 1 133 ? -16.137 -3.021 26.837 1.00 91.94 133 GLY A O 1
ATOM 1049 N N . THR A 1 134 ? -16.837 -2.965 24.710 1.00 94.31 134 THR A N 1
ATOM 1050 C CA . THR A 1 134 ? -17.626 -1.727 24.836 1.00 94.31 134 THR A CA 1
ATOM 1051 C C . THR A 1 134 ? -18.976 -1.866 24.136 1.00 94.31 134 THR A C 1
ATOM 1053 O O . THR A 1 134 ? -19.172 -2.815 23.390 1.00 94.31 134 THR A O 1
ATOM 1056 N N . ASN A 1 135 ? -19.875 -0.892 24.298 1.00 94.75 135 ASN A N 1
ATOM 1057 C CA . ASN A 1 135 ? -21.096 -0.756 23.486 1.00 94.75 135 ASN A CA 1
ATOM 1058 C C . ASN A 1 135 ? -20.952 0.300 22.372 1.00 94.75 135 ASN A C 1
ATOM 1060 O O . ASN A 1 135 ? -21.950 0.809 21.869 1.00 94.75 135 ASN A O 1
ATOM 1064 N N . VAL A 1 136 ? -19.716 0.667 22.018 1.00 94.50 136 VAL A N 1
ATOM 1065 C CA . VAL A 1 136 ? -19.428 1.695 21.011 1.00 94.50 136 VAL A CA 1
ATOM 1066 C C . VAL A 1 136 ? -19.271 1.035 19.647 1.00 94.50 136 VAL A C 1
ATOM 1068 O O . VAL A 1 136 ? -18.474 0.111 19.494 1.00 94.50 136 VAL A O 1
ATOM 1071 N N . PHE A 1 137 ? -20.010 1.525 18.656 1.00 93.19 137 PHE A N 1
ATOM 1072 C CA . PHE A 1 137 ? -19.912 1.107 17.261 1.00 93.19 137 PHE A CA 1
ATOM 1073 C C . PHE A 1 137 ? -19.096 2.137 16.489 1.00 93.19 137 PHE A C 1
ATOM 1075 O O . PHE A 1 137 ? -19.331 3.335 16.621 1.00 93.19 137 PHE A O 1
ATOM 1082 N N . LEU A 1 138 ? -18.107 1.671 15.728 1.00 91.00 138 LEU A N 1
ATOM 1083 C CA . LEU A 1 138 ? -17.269 2.520 14.884 1.00 91.00 138 LEU A CA 1
ATOM 1084 C C . LEU A 1 138 ? -17.095 1.896 13.498 1.00 91.00 138 LEU A C 1
ATOM 1086 O O . LEU A 1 138 ? -17.141 0.667 13.384 1.00 91.00 138 LEU A O 1
ATOM 1090 N N . PRO A 1 139 ? -16.855 2.712 12.458 1.00 90.38 139 PRO A N 1
ATOM 1091 C CA . PRO A 1 139 ? -16.594 2.218 11.113 1.00 90.38 139 PRO A CA 1
ATOM 1092 C C . PRO A 1 139 ? -15.329 1.358 11.041 1.00 90.38 139 PRO A C 1
ATOM 1094 O O . PRO A 1 139 ? -14.442 1.427 11.900 1.00 90.38 139 PRO A O 1
ATOM 1097 N N . HIS A 1 140 ? -15.231 0.573 9.972 1.00 90.94 140 HIS A N 1
ATOM 1098 C CA . HIS A 1 140 ? -13.963 0.000 9.544 1.00 90.94 140 HIS A CA 1
ATOM 1099 C C . HIS A 1 140 ? -13.026 1.087 9.010 1.00 90.94 140 HIS A C 1
ATOM 1101 O O . HIS A 1 140 ? -13.439 1.979 8.272 1.00 90.94 140 HIS A O 1
ATOM 1107 N N . VAL A 1 141 ? -11.743 0.997 9.355 1.00 93.25 141 VAL A N 1
ATOM 1108 C CA . VAL A 1 141 ? -10.761 2.039 9.036 1.00 93.25 141 VAL A CA 1
ATOM 1109 C C . VAL A 1 141 ? -9.477 1.474 8.448 1.00 93.25 141 VAL A C 1
ATOM 1111 O O . VAL A 1 141 ? -8.996 0.405 8.828 1.00 93.25 141 VAL A O 1
ATOM 1114 N N . LEU A 1 142 ? -8.885 2.234 7.535 1.00 95.25 142 LEU A N 1
ATOM 1115 C CA . LEU A 1 142 ? -7.472 2.132 7.211 1.00 95.25 142 LEU A CA 1
ATOM 1116 C C . LEU A 1 142 ? -6.653 2.924 8.230 1.00 95.25 142 LEU A C 1
ATOM 1118 O O . LEU A 1 142 ? -7.112 3.927 8.777 1.00 95.25 142 LEU A O 1
ATOM 1122 N N . ILE A 1 143 ? -5.418 2.492 8.448 1.00 96.62 143 ILE A N 1
ATOM 1123 C CA . ILE A 1 143 ? -4.447 3.194 9.290 1.00 96.62 143 ILE A CA 1
ATOM 1124 C C . ILE A 1 143 ? -3.324 3.741 8.416 1.00 96.62 143 ILE A C 1
ATOM 1126 O O . ILE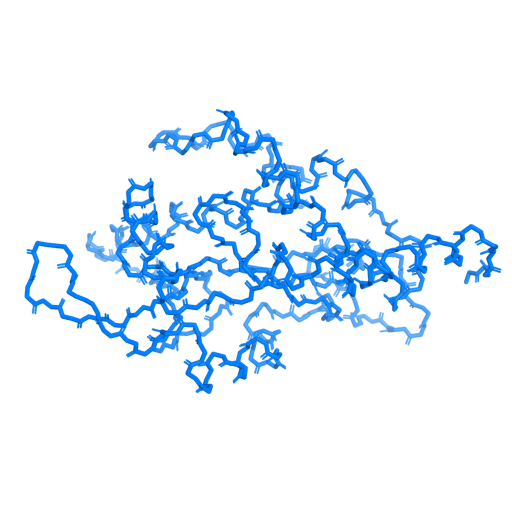 A 1 143 ? -2.783 3.013 7.585 1.00 96.62 143 ILE A O 1
ATOM 1130 N N . ALA A 1 144 ? -2.937 4.986 8.656 1.00 97.19 144 ALA A N 1
ATOM 1131 C CA . ALA A 1 144 ? -1.861 5.672 7.959 1.00 97.19 144 ALA A CA 1
ATOM 1132 C C . ALA A 1 144 ? -0.919 6.403 8.921 1.00 97.19 144 ALA A C 1
ATOM 1134 O O . ALA A 1 144 ? -1.137 6.431 10.137 1.00 97.19 144 ALA A O 1
ATOM 1135 N N . ASP A 1 145 ? 0.148 6.981 8.375 1.00 94.69 145 ASP A N 1
ATOM 1136 C CA . ASP A 1 145 ? 1.003 7.908 9.110 1.00 94.69 145 ASP A CA 1
ATOM 1137 C C . ASP A 1 145 ? 0.412 9.334 9.160 1.00 94.69 145 ASP A C 1
ATOM 1139 O O . ASP A 1 145 ? -0.702 9.603 8.700 1.00 94.69 145 ASP A O 1
ATOM 1143 N N . GLU A 1 146 ? 1.153 10.259 9.768 1.00 94.31 146 GLU A N 1
ATOM 1144 C CA . GLU A 1 146 ? 0.730 11.650 9.949 1.00 94.31 146 GLU A CA 1
ATOM 1145 C C . GLU A 1 146 ? 0.590 12.452 8.644 1.00 94.31 146 GLU A C 1
ATOM 1147 O O . GLU A 1 146 ? -0.127 13.459 8.627 1.00 94.31 146 GLU A O 1
ATOM 1152 N N . ALA A 1 147 ? 1.233 12.017 7.553 1.00 93.62 147 ALA A N 1
ATOM 1153 C CA . ALA A 1 147 ? 1.208 12.714 6.271 1.00 93.62 147 ALA A CA 1
ATOM 1154 C C . ALA A 1 147 ? -0.135 12.546 5.542 1.00 93.62 147 ALA A C 1
ATOM 1156 O O . ALA A 1 147 ? -0.429 13.306 4.615 1.00 93.62 147 ALA A O 1
ATOM 1157 N N . TYR A 1 148 ? -0.964 11.588 5.966 1.00 95.56 148 TYR A N 1
ATOM 1158 C CA . TYR A 1 148 ? -2.299 11.357 5.423 1.00 95.56 148 TYR A CA 1
ATOM 1159 C C . TYR A 1 148 ? -3.367 12.226 6.115 1.00 95.56 148 TYR A C 1
ATOM 1161 O O . TYR A 1 148 ? -3.222 12.629 7.277 1.00 95.56 148 TYR A O 1
ATOM 1169 N N . PRO A 1 149 ? -4.478 12.540 5.420 1.00 94.44 149 PRO A N 1
ATOM 1170 C CA . PRO A 1 149 ? -5.603 13.240 6.028 1.00 94.44 149 PRO A CA 1
ATOM 1171 C C . PRO A 1 149 ? -6.361 12.334 7.009 1.00 94.44 149 PRO A C 1
ATOM 1173 O O . PRO A 1 149 ? -6.487 11.134 6.788 1.00 94.44 149 PRO A O 1
ATOM 1176 N N . LEU A 1 150 ? -6.938 12.926 8.056 1.00 94.75 150 LEU A N 1
ATOM 1177 C CA . LEU A 1 150 ? -7.922 12.236 8.892 1.00 94.75 150 LEU A CA 1
ATOM 1178 C C . LEU A 1 150 ? -9.269 12.188 8.151 1.00 94.75 150 LEU A C 1
ATOM 1180 O O . LEU A 1 150 ? -9.767 13.227 7.708 1.00 94.75 150 LEU A O 1
ATOM 1184 N N . LYS A 1 151 ? -9.853 10.996 8.013 1.00 93.06 151 LYS A N 1
ATOM 1185 C CA . LYS A 1 151 ? -11.171 10.762 7.392 1.00 93.06 151 LYS A CA 1
ATOM 1186 C C . LYS A 1 151 ? -11.963 9.758 8.233 1.00 93.06 151 LYS A C 1
ATOM 1188 O O . LYS A 1 151 ? -11.393 9.063 9.064 1.00 93.06 151 LYS A O 1
ATOM 1193 N N . THR A 1 152 ? -13.260 9.614 7.963 1.00 90.31 152 THR A N 1
ATOM 1194 C CA . THR A 1 152 ? -14.121 8.607 8.620 1.00 90.31 152 THR A CA 1
ATOM 1195 C C . THR A 1 152 ? -13.635 7.169 8.423 1.00 90.31 152 THR A C 1
ATOM 1197 O O . THR A 1 152 ? -13.906 6.315 9.255 1.00 90.31 152 THR A O 1
ATOM 1200 N N . TYR A 1 153 ? -12.888 6.922 7.347 1.00 90.75 153 TYR A N 1
ATOM 1201 C CA . TYR A 1 153 ? -12.338 5.623 6.967 1.00 90.75 153 TYR A CA 1
ATOM 1202 C C . TYR A 1 153 ? -10.805 5.551 7.038 1.00 90.75 153 TYR A C 1
ATOM 1204 O O . TYR A 1 153 ? -10.222 4.545 6.636 1.00 90.75 153 TYR A O 1
ATOM 1212 N N . LEU A 1 154 ? -10.132 6.623 7.473 1.00 94.31 154 LEU A N 1
ATOM 1213 C CA . LEU A 1 154 ? -8.672 6.731 7.465 1.00 94.31 154 LEU A CA 1
ATOM 1214 C C . LEU A 1 154 ? -8.185 7.396 8.748 1.00 94.31 154 LEU A C 1
ATOM 1216 O O . LEU A 1 154 ? -8.344 8.603 8.937 1.00 94.31 154 LEU A O 1
ATOM 1220 N N . MET A 1 155 ? -7.572 6.591 9.606 1.00 95.69 155 MET A N 1
ATOM 1221 C CA . MET A 1 155 ? -7.029 7.009 10.890 1.00 95.69 155 MET A CA 1
ATOM 1222 C C . MET A 1 155 ? -5.536 7.306 10.779 1.00 95.69 155 MET A C 1
ATOM 1224 O O . MET A 1 155 ? -4.795 6.618 10.078 1.00 95.69 155 MET A O 1
ATOM 1228 N N . ARG A 1 156 ? -5.090 8.309 11.534 1.00 96.12 156 ARG A N 1
ATOM 1229 C CA . ARG A 1 156 ? -3.688 8.724 11.662 1.00 96.12 156 ARG A CA 1
ATOM 1230 C C . ARG A 1 156 ? -3.349 8.942 13.145 1.00 96.12 156 ARG A C 1
ATOM 1232 O O . ARG A 1 156 ? -4.284 9.015 13.954 1.00 96.12 156 ARG A O 1
ATOM 1239 N N . PRO A 1 157 ? -2.066 9.005 13.540 1.00 96.62 157 PRO A N 1
ATOM 1240 C CA . PRO A 1 157 ? -1.701 9.282 14.927 1.00 96.62 157 PRO A CA 1
ATOM 1241 C C . PRO A 1 157 ? -2.142 10.686 15.371 1.00 96.62 157 PRO A C 1
ATOM 1243 O O . PRO A 1 157 ? -2.251 11.607 14.556 1.00 96.62 157 PRO A O 1
ATOM 1246 N N . TYR A 1 158 ? -2.366 10.857 16.674 1.00 95.44 158 TYR A N 1
ATOM 1247 C CA . TYR A 1 158 ? -2.436 12.179 17.291 1.00 95.44 158 TYR A CA 1
ATOM 1248 C C . TYR A 1 158 ? -1.091 12.901 17.122 1.00 95.44 158 TYR A C 1
ATOM 1250 O O . TYR A 1 158 ? -0.048 12.254 17.267 1.00 95.44 158 TYR A O 1
ATOM 1258 N N . PRO A 1 159 ? -1.083 14.219 16.850 1.00 92.00 159 PRO A N 1
ATOM 1259 C CA . PRO A 1 159 ? 0.150 14.996 16.758 1.00 92.00 159 PRO A CA 1
ATOM 1260 C C . PRO A 1 159 ? 0.957 14.928 18.059 1.00 92.00 159 PRO A C 1
ATOM 1262 O O . PRO A 1 159 ? 0.390 15.082 19.133 1.00 92.00 159 PRO A O 1
ATOM 1265 N N . GLU A 1 160 ? 2.281 14.786 17.981 1.00 83.12 160 GLU A N 1
ATOM 1266 C CA . GLU A 1 160 ? 3.168 14.553 19.143 1.00 83.12 160 GLU A CA 1
ATOM 1267 C C . GLU A 1 160 ? 3.292 15.733 20.140 1.00 83.12 160 GLU A C 1
ATOM 1269 O O . GLU A 1 160 ? 4.166 15.744 21.006 1.00 83.12 160 GLU A O 1
ATOM 1274 N N . ARG A 1 161 ? 2.434 16.754 20.051 1.00 80.62 161 ARG A N 1
ATOM 1275 C CA . ARG A 1 161 ? 2.457 17.915 20.948 1.00 80.62 161 ARG A CA 1
ATOM 1276 C C . ARG A 1 161 ? 1.486 17.693 22.104 1.00 80.62 161 ARG A C 1
ATOM 1278 O O . ARG A 1 161 ? 0.282 17.778 21.904 1.00 80.62 161 ARG A O 1
ATOM 1285 N N . SER A 1 162 ? 2.034 17.487 23.302 1.00 76.06 162 SER A N 1
ATOM 1286 C CA . SER A 1 162 ? 1.277 17.409 24.563 1.00 76.06 162 SER A CA 1
ATOM 1287 C C . SER A 1 162 ? 0.278 16.246 24.632 1.00 76.06 162 SER A C 1
ATOM 1289 O O . SER A 1 162 ? -0.866 16.448 25.025 1.00 76.06 162 SER A O 1
ATOM 1291 N N . LEU A 1 163 ? 0.725 15.038 24.273 1.00 88.94 163 LEU A N 1
ATOM 1292 C CA . LEU A 1 163 ? -0.100 13.831 24.336 1.00 88.94 163 LEU A CA 1
ATOM 1293 C C . LEU A 1 163 ? -0.439 13.447 25.785 1.00 88.94 163 LEU A C 1
ATOM 1295 O O . LEU A 1 163 ? 0.443 13.368 26.644 1.00 88.94 163 LEU A O 1
ATOM 1299 N N . GLY A 1 164 ? -1.713 13.169 26.045 1.00 94.00 164 GLY A N 1
ATOM 1300 C CA . GLY A 1 164 ? -2.163 12.496 27.260 1.00 94.00 164 GLY A CA 1
ATOM 1301 C C . GLY A 1 164 ? -1.920 10.976 27.212 1.00 94.00 164 GLY A C 1
ATOM 1302 O O . GLY A 1 164 ? -1.675 10.416 26.139 1.00 94.00 164 GLY A O 1
ATOM 1303 N N . PRO A 1 165 ? -2.050 10.261 28.348 1.00 95.25 165 PRO A N 1
ATOM 1304 C CA . PRO A 1 165 ? -1.794 8.816 28.416 1.00 95.25 165 PRO A CA 1
ATOM 1305 C C . PRO A 1 165 ? -2.612 7.970 27.424 1.00 95.25 165 PRO A C 1
ATOM 1307 O O . PRO A 1 165 ? -2.122 6.972 26.895 1.00 95.25 165 PRO A O 1
ATOM 1310 N N . GLU A 1 166 ? -3.858 8.363 27.152 1.00 94.44 166 GLU A N 1
ATOM 1311 C CA . GLU A 1 166 ? -4.743 7.660 26.214 1.00 94.44 166 GLU A CA 1
ATOM 1312 C C . GLU A 1 166 ? -4.311 7.857 24.755 1.00 94.44 166 GLU A C 1
ATOM 1314 O O . GLU A 1 166 ? -4.291 6.901 23.976 1.00 94.44 166 GLU A O 1
ATOM 1319 N N . GLU A 1 167 ? -3.899 9.073 24.394 1.00 95.31 167 GLU A N 1
ATOM 1320 C CA . GLU A 1 167 ? -3.422 9.407 23.050 1.00 95.31 167 GLU A CA 1
ATOM 1321 C C . GLU A 1 167 ? -2.073 8.732 22.772 1.00 95.31 167 GLU A C 1
ATOM 1323 O O . GLU A 1 167 ? -1.861 8.189 21.685 1.00 95.31 167 GLU A O 1
ATOM 1328 N N . GLU A 1 168 ? -1.186 8.668 23.771 1.00 94.94 168 GLU A N 1
ATOM 1329 C CA . GLU A 1 168 ? 0.053 7.888 23.695 1.00 94.94 168 GLU A CA 1
ATOM 1330 C C . GLU A 1 168 ? -0.221 6.392 23.507 1.00 94.94 168 GLU A C 1
ATOM 1332 O O . GLU A 1 168 ? 0.441 5.725 22.700 1.00 94.94 168 GLU A O 1
ATOM 1337 N N . TYR A 1 169 ? -1.192 5.841 24.244 1.00 94.88 169 TYR A N 1
ATOM 1338 C CA . TYR A 1 169 ? -1.587 4.443 24.098 1.00 94.88 169 TYR A CA 1
ATOM 1339 C C . TYR A 1 169 ? -2.125 4.172 22.691 1.00 94.88 169 TYR A C 1
ATOM 1341 O O . TYR A 1 169 ? -1.671 3.228 22.033 1.00 94.88 169 TYR A O 1
ATOM 1349 N N . TYR A 1 170 ? -3.026 5.022 22.198 1.00 95.38 170 TYR A N 1
ATOM 1350 C CA . TYR A 1 170 ? -3.548 4.938 20.839 1.00 95.38 170 TYR A CA 1
ATOM 1351 C C . TYR A 1 170 ? -2.425 5.023 19.797 1.00 95.38 170 TYR A C 1
ATOM 1353 O O . TYR A 1 170 ? -2.306 4.120 18.966 1.00 95.38 170 TYR A O 1
ATOM 1361 N N . ASN A 1 171 ? -1.548 6.030 19.874 1.00 96.19 171 ASN A N 1
ATOM 1362 C CA . ASN A 1 171 ? -0.434 6.205 18.937 1.00 96.19 171 ASN A CA 1
ATOM 1363 C C . ASN A 1 171 ? 0.495 4.987 18.932 1.00 96.19 171 ASN A C 1
ATOM 1365 O O . ASN A 1 171 ? 0.942 4.543 17.871 1.00 96.19 171 ASN A O 1
ATOM 1369 N N . ARG A 1 172 ? 0.740 4.385 20.101 1.00 95.12 172 ARG A N 1
ATOM 1370 C CA . ARG A 1 172 ? 1.518 3.147 20.222 1.00 95.12 172 ARG A CA 1
ATOM 1371 C C . ARG A 1 172 ? 0.828 1.968 19.537 1.00 95.12 172 ARG A C 1
ATOM 1373 O O . ARG A 1 172 ? 1.488 1.244 18.791 1.00 95.12 172 ARG A O 1
ATOM 1380 N N . ARG A 1 173 ? -0.479 1.760 19.760 1.00 95.31 173 ARG A N 1
ATOM 1381 C CA . ARG A 1 173 ? -1.253 0.694 19.087 1.00 95.31 173 ARG A CA 1
ATOM 1382 C C . ARG A 1 173 ? -1.282 0.898 17.573 1.00 95.31 173 ARG A C 1
ATOM 1384 O O . ARG A 1 173 ? -1.057 -0.058 16.833 1.00 95.31 173 ARG A O 1
ATOM 1391 N N . LEU A 1 174 ? -1.511 2.133 17.132 1.00 96.62 174 LEU A N 1
ATOM 1392 C CA . LEU A 1 174 ? -1.531 2.523 15.726 1.00 96.62 174 LEU A CA 1
ATOM 1393 C C . LEU A 1 174 ? -0.182 2.243 15.064 1.00 96.62 174 LEU A C 1
ATOM 1395 O O . LEU A 1 174 ? -0.125 1.565 14.041 1.00 96.62 174 LEU A O 1
ATOM 1399 N N . SER A 1 175 ? 0.909 2.706 15.676 1.00 94.94 175 SER A N 1
ATOM 1400 C CA . SER A 1 175 ? 2.270 2.514 15.168 1.00 94.94 175 SER A CA 1
ATOM 1401 C C . SER A 1 175 ? 2.643 1.033 15.075 1.00 94.94 175 SER A C 1
ATOM 1403 O O . SER A 1 175 ? 3.232 0.612 14.082 1.00 94.94 175 SER A O 1
ATOM 1405 N N . LEU A 1 176 ? 2.247 0.215 16.060 1.00 93.75 176 LEU A N 1
ATOM 1406 C CA . LEU A 1 176 ? 2.441 -1.238 16.017 1.00 93.75 176 LEU A CA 1
ATOM 1407 C C . LEU A 1 176 ? 1.698 -1.891 14.847 1.00 93.75 176 LEU A C 1
ATOM 1409 O O . LEU A 1 176 ? 2.300 -2.688 14.136 1.00 93.75 176 LEU A O 1
ATOM 1413 N N . ALA A 1 177 ? 0.426 -1.553 14.623 1.00 96.00 177 ALA A N 1
ATOM 1414 C CA . ALA A 1 177 ? -0.337 -2.099 13.500 1.00 96.00 177 ALA A CA 1
ATOM 1415 C C . ALA A 1 177 ? 0.222 -1.631 12.145 1.00 96.00 177 ALA A C 1
ATOM 1417 O O . ALA A 1 177 ? 0.406 -2.443 11.238 1.00 96.00 177 ALA A O 1
ATOM 1418 N N . ARG A 1 178 ? 0.579 -0.343 12.030 1.00 96.19 178 ARG A N 1
ATOM 1419 C CA . ARG A 1 178 ? 1.124 0.256 10.801 1.00 96.19 178 ARG A CA 1
ATOM 1420 C C . ARG A 1 178 ? 2.447 -0.379 10.362 1.00 96.19 178 ARG A C 1
ATOM 1422 O O . ARG A 1 178 ? 2.744 -0.386 9.173 1.00 96.19 178 ARG A O 1
ATOM 1429 N N . GLN A 1 179 ? 3.214 -0.995 11.267 1.00 93.00 179 GLN A N 1
ATOM 1430 C CA . GLN A 1 179 ? 4.421 -1.744 10.881 1.00 93.00 179 GLN A CA 1
ATOM 1431 C C . GLN A 1 179 ? 4.148 -2.815 9.819 1.00 93.00 179 GLN A C 1
ATOM 1433 O O . GLN A 1 179 ? 5.062 -3.157 9.074 1.00 93.00 179 GLN A O 1
ATOM 1438 N N . VAL A 1 180 ? 2.916 -3.319 9.694 1.00 95.00 180 VAL A N 1
ATOM 1439 C CA . VAL A 1 180 ? 2.579 -4.337 8.695 1.00 95.00 180 VAL A CA 1
ATOM 1440 C C . VAL A 1 180 ? 2.878 -3.884 7.259 1.00 95.00 180 VAL A C 1
ATOM 1442 O O . VAL A 1 180 ? 3.419 -4.669 6.479 1.00 95.00 180 VAL A O 1
ATOM 1445 N N . VAL A 1 181 ? 2.609 -2.620 6.907 1.00 96.88 181 VAL A N 1
ATOM 1446 C CA . VAL A 1 181 ? 2.851 -2.116 5.543 1.00 96.88 181 VAL A CA 1
ATOM 1447 C C . VAL A 1 181 ? 4.330 -1.813 5.307 1.00 96.88 181 VAL A C 1
ATOM 1449 O O . VAL A 1 181 ? 4.874 -2.179 4.263 1.00 96.88 181 VAL A O 1
ATOM 1452 N N . GLU A 1 182 ? 5.036 -1.296 6.317 1.00 94.62 182 GLU A N 1
ATOM 1453 C CA . GLU A 1 182 ? 6.499 -1.156 6.274 1.00 94.62 182 GLU A CA 1
ATOM 1454 C C . GLU A 1 182 ? 7.189 -2.522 6.098 1.00 94.62 182 GLU A C 1
ATOM 1456 O O . GLU A 1 182 ? 8.115 -2.669 5.292 1.00 94.62 182 GLU A O 1
ATOM 1461 N N . CYS A 1 183 ? 6.722 -3.546 6.822 1.00 94.00 183 CYS A N 1
ATOM 1462 C CA . CYS A 1 183 ? 7.204 -4.919 6.708 1.00 94.00 183 CYS A CA 1
ATOM 1463 C C . CYS A 1 183 ? 6.896 -5.506 5.329 1.00 94.00 183 CYS A C 1
ATOM 1465 O O . CYS A 1 183 ? 7.797 -6.085 4.726 1.00 94.00 183 CYS A O 1
ATOM 1467 N N . ALA A 1 184 ? 5.687 -5.316 4.789 1.00 96.25 184 ALA A N 1
ATOM 1468 C CA . ALA A 1 184 ? 5.334 -5.758 3.437 1.00 96.25 184 ALA A CA 1
ATOM 1469 C C . ALA A 1 184 ? 6.306 -5.185 2.393 1.00 96.25 184 ALA A C 1
ATOM 1471 O O . ALA A 1 184 ? 6.901 -5.928 1.605 1.00 96.25 184 ALA A O 1
ATOM 1472 N N . PHE A 1 185 ? 6.573 -3.878 2.458 1.00 96.12 185 PHE A N 1
ATOM 1473 C CA . PHE A 1 185 ? 7.575 -3.230 1.616 1.00 96.12 185 PHE A CA 1
ATOM 1474 C C . PHE A 1 185 ? 8.990 -3.776 1.830 1.00 96.12 185 PHE A C 1
ATOM 1476 O O . PHE A 1 185 ? 9.734 -3.949 0.859 1.00 96.12 185 PHE A O 1
ATOM 1483 N N . GLY A 1 186 ? 9.380 -4.041 3.077 1.00 93.88 186 GLY A N 1
ATOM 1484 C CA . GLY A 1 186 ? 10.680 -4.611 3.430 1.00 93.88 186 GLY A CA 1
ATOM 1485 C C . GLY A 1 186 ? 10.889 -6.023 2.878 1.00 93.88 186 GLY A C 1
ATOM 1486 O O . GLY A 1 186 ? 11.926 -6.287 2.268 1.00 93.88 186 GLY A O 1
ATOM 1487 N N . ILE A 1 187 ? 9.896 -6.902 3.034 1.00 93.00 187 ILE A N 1
ATOM 1488 C CA . ILE A 1 187 ? 9.885 -8.278 2.512 1.00 93.00 187 ILE A CA 1
ATOM 1489 C C . ILE A 1 187 ? 9.973 -8.261 0.988 1.00 93.00 187 ILE A C 1
ATOM 1491 O O . ILE A 1 187 ? 10.831 -8.922 0.404 1.00 93.00 187 ILE A O 1
ATOM 1495 N N . MET A 1 188 ? 9.129 -7.457 0.341 1.00 94.88 188 MET A N 1
ATOM 1496 C CA . MET A 1 188 ? 9.153 -7.300 -1.108 1.00 94.88 188 MET A CA 1
ATOM 1497 C C . MET A 1 188 ? 10.536 -6.818 -1.575 1.00 94.88 188 MET A C 1
ATOM 1499 O O . MET A 1 188 ? 11.134 -7.405 -2.469 1.00 94.88 188 MET A O 1
ATOM 1503 N N . THR A 1 189 ? 11.104 -5.795 -0.932 1.00 93.75 189 THR A N 1
ATOM 1504 C CA . THR A 1 189 ? 12.423 -5.252 -1.311 1.00 93.75 189 THR A CA 1
ATOM 1505 C C . THR A 1 189 ? 13.559 -6.259 -1.094 1.00 93.75 189 THR A C 1
ATOM 1507 O O . THR A 1 189 ? 14.518 -6.280 -1.867 1.00 93.75 189 THR A O 1
ATOM 1510 N N . SER A 1 190 ? 13.477 -7.103 -0.060 1.00 90.94 190 SER A N 1
ATOM 1511 C CA . SER A 1 190 ? 14.520 -8.092 0.238 1.00 90.94 190 SER A CA 1
ATOM 1512 C C . SER A 1 190 ? 14.525 -9.256 -0.757 1.00 90.94 190 SER A C 1
ATOM 1514 O O . SER A 1 190 ? 15.607 -9.695 -1.161 1.00 90.94 190 SER A O 1
ATOM 1516 N N . LYS A 1 191 ? 13.341 -9.704 -1.201 1.00 90.38 191 LYS A N 1
ATOM 1517 C CA . LYS A 1 191 ? 13.185 -10.718 -2.258 1.00 90.38 191 LYS A CA 1
ATOM 1518 C C . LYS A 1 191 ? 13.543 -10.148 -3.636 1.00 90.38 191 LYS A C 1
ATOM 1520 O O . LYS A 1 191 ? 14.244 -10.791 -4.414 1.00 90.38 191 LYS A O 1
ATOM 1525 N N . TRP A 1 192 ? 13.147 -8.905 -3.911 1.00 91.44 192 TRP A N 1
ATOM 1526 C CA . TRP A 1 192 ? 13.323 -8.248 -5.207 1.00 91.44 192 TRP A CA 1
ATOM 1527 C C . TRP A 1 192 ? 14.410 -7.177 -5.150 1.00 91.44 192 TRP A C 1
ATOM 1529 O O . TRP A 1 192 ? 14.136 -5.977 -5.133 1.00 91.44 192 TRP A O 1
ATOM 1539 N N . ARG A 1 193 ? 15.676 -7.615 -5.200 1.00 89.81 193 ARG A N 1
ATOM 1540 C CA . ARG A 1 193 ? 16.859 -6.728 -5.165 1.00 89.81 193 ARG A CA 1
ATOM 1541 C C . ARG A 1 193 ? 16.891 -5.665 -6.271 1.00 89.81 193 ARG A C 1
ATOM 1543 O O . ARG A 1 193 ? 17.671 -4.727 -6.174 1.00 89.81 193 ARG A O 1
ATOM 1550 N N . LEU A 1 194 ? 16.062 -5.780 -7.310 1.00 92.19 194 LEU A N 1
ATOM 1551 C CA . LEU A 1 194 ? 15.864 -4.705 -8.285 1.00 92.19 194 LEU A CA 1
ATOM 1552 C C . LEU A 1 194 ? 15.429 -3.399 -7.600 1.00 92.19 194 LEU A C 1
ATOM 1554 O O . LEU A 1 194 ? 15.935 -2.338 -7.948 1.00 92.19 194 LEU A O 1
ATOM 1558 N N . LEU A 1 195 ? 14.565 -3.483 -6.584 1.00 93.56 195 LEU A N 1
ATOM 1559 C CA . LEU A 1 195 ? 14.011 -2.327 -5.874 1.00 93.56 195 LEU A CA 1
ATOM 1560 C C . LEU A 1 195 ? 15.028 -1.606 -4.972 1.00 93.56 195 LEU A C 1
ATOM 1562 O O . LEU A 1 195 ? 14.746 -0.512 -4.485 1.00 93.56 195 LEU A O 1
ATOM 1566 N N . THR A 1 196 ? 16.206 -2.194 -4.730 1.00 90.94 196 THR A N 1
ATOM 1567 C CA . THR A 1 196 ? 17.294 -1.528 -3.990 1.00 90.94 196 THR A CA 1
ATOM 1568 C C . THR A 1 196 ? 18.187 -0.686 -4.896 1.00 90.94 196 THR A C 1
ATOM 1570 O O . THR A 1 196 ? 18.979 0.118 -4.401 1.00 90.94 196 THR A O 1
ATOM 1573 N N . LYS A 1 197 ? 18.055 -0.846 -6.216 1.00 92.56 197 LYS A N 1
ATOM 1574 C CA . LYS A 1 197 ? 18.829 -0.135 -7.233 1.00 92.56 197 LYS A CA 1
ATOM 1575 C C . LYS A 1 197 ? 17.953 0.876 -7.964 1.00 92.56 197 LYS A C 1
ATOM 1577 O O . LYS A 1 197 ? 16.732 0.864 -7.862 1.00 92.56 197 LYS A O 1
ATOM 1582 N N . SER A 1 198 ? 18.607 1.762 -8.707 1.00 93.06 198 SER A N 1
ATOM 1583 C CA . SER A 1 198 ? 17.918 2.667 -9.617 1.00 93.06 198 SER A CA 1
ATOM 1584 C C . SER A 1 198 ? 17.393 1.889 -10.821 1.00 93.06 198 SER A C 1
ATOM 1586 O O . SER A 1 198 ? 18.165 1.213 -11.502 1.00 93.06 198 SER A O 1
ATOM 1588 N N . MET A 1 199 ? 16.088 1.960 -11.080 1.00 92.00 199 MET A N 1
ATOM 1589 C CA . MET A 1 199 ? 15.501 1.360 -12.272 1.00 92.00 199 MET A CA 1
ATOM 1590 C C . MET A 1 199 ? 15.909 2.157 -13.510 1.00 92.00 199 MET A C 1
ATOM 1592 O O . MET A 1 199 ? 15.597 3.341 -13.660 1.00 92.00 199 MET A O 1
ATOM 1596 N N . GLU A 1 200 ? 16.585 1.474 -14.426 1.00 89.94 200 GLU A N 1
ATOM 1597 C CA . GLU A 1 200 ? 17.009 2.011 -15.714 1.00 89.94 200 GLU A CA 1
ATOM 1598 C C . GLU A 1 200 ? 16.032 1.589 -16.814 1.00 89.94 200 GLU A C 1
ATOM 1600 O O . GLU A 1 200 ? 16.400 0.938 -17.789 1.00 89.94 200 GLU A O 1
ATOM 1605 N N . VAL A 1 201 ? 14.761 1.957 -16.648 1.00 87.56 201 VAL A N 1
ATOM 1606 C CA . VAL A 1 201 ? 13.710 1.765 -17.656 1.00 87.56 201 VAL A CA 1
ATOM 1607 C C . VAL A 1 201 ? 12.882 3.042 -17.808 1.00 87.56 201 VAL A C 1
ATOM 1609 O O . VAL A 1 201 ? 12.928 3.935 -16.965 1.00 87.56 201 VAL A O 1
ATOM 1612 N N . HIS A 1 202 ? 12.118 3.142 -18.896 1.00 88.94 202 HIS A N 1
ATOM 1613 C CA . HIS A 1 202 ? 11.123 4.206 -19.052 1.00 88.94 202 HIS A CA 1
ATOM 1614 C C . HIS A 1 202 ? 10.034 4.093 -17.972 1.00 88.94 202 HIS A C 1
ATOM 1616 O O . HIS A 1 202 ? 9.658 2.980 -17.613 1.00 88.94 202 HIS A O 1
ATOM 1622 N N . LEU A 1 203 ? 9.497 5.230 -17.512 1.00 88.25 203 LEU A N 1
ATOM 1623 C CA . LEU A 1 203 ? 8.522 5.315 -16.410 1.00 88.25 203 LEU A CA 1
ATOM 1624 C C . LEU A 1 203 ? 7.351 4.334 -16.557 1.00 88.25 203 LEU A C 1
ATOM 1626 O O . LEU A 1 203 ? 7.123 3.520 -15.677 1.00 88.25 203 LEU A O 1
ATOM 1630 N N . GLN A 1 204 ? 6.715 4.307 -17.730 1.00 87.06 204 GLN A N 1
ATOM 1631 C CA . GLN A 1 204 ? 5.599 3.398 -18.023 1.00 87.06 204 GLN A CA 1
ATOM 1632 C C . GLN A 1 204 ? 5.968 1.916 -17.844 1.00 87.06 204 GLN A C 1
ATOM 1634 O O . GLN A 1 204 ? 5.154 1.112 -17.399 1.00 87.06 204 GLN A O 1
ATOM 1639 N N . LYS A 1 205 ? 7.212 1.538 -18.180 1.00 91.81 205 LYS A N 1
ATOM 1640 C CA . LYS A 1 205 ? 7.704 0.174 -17.949 1.00 91.81 205 LYS A CA 1
ATOM 1641 C C . LYS A 1 205 ? 8.006 -0.058 -16.469 1.00 91.81 205 LYS A C 1
ATOM 1643 O O . LYS A 1 205 ? 7.788 -1.165 -15.989 1.00 91.81 205 LYS A O 1
ATOM 1648 N N . ALA A 1 206 ? 8.507 0.957 -15.761 1.00 94.19 206 ALA A N 1
ATOM 1649 C CA . ALA A 1 206 ? 8.769 0.870 -14.328 1.00 94.19 206 ALA A CA 1
ATOM 1650 C C . ALA A 1 206 ? 7.480 0.585 -13.549 1.00 94.19 206 ALA A C 1
ATOM 1652 O O . ALA A 1 206 ? 7.479 -0.329 -12.727 1.00 94.19 206 ALA A O 1
ATOM 1653 N N . ASP A 1 207 ? 6.390 1.285 -13.872 1.00 95.31 207 ASP A N 1
ATOM 1654 C CA . ASP A 1 207 ? 5.094 1.117 -13.206 1.00 95.31 207 ASP A CA 1
ATOM 1655 C C . ASP A 1 207 ? 4.599 -0.334 -13.301 1.00 95.31 207 ASP A C 1
ATOM 1657 O O . ASP A 1 207 ? 4.309 -0.960 -12.283 1.00 95.31 207 ASP A O 1
ATOM 1661 N N . ILE A 1 208 ? 4.610 -0.908 -14.510 1.00 96.62 208 ILE A N 1
ATOM 1662 C CA . ILE A 1 208 ? 4.183 -2.296 -14.763 1.00 96.62 208 ILE A CA 1
ATOM 1663 C C . ILE A 1 208 ? 5.099 -3.311 -14.069 1.00 96.62 208 ILE A C 1
ATOM 1665 O O . ILE A 1 208 ? 4.625 -4.309 -13.523 1.00 96.62 208 ILE A O 1
ATOM 1669 N N . ILE A 1 209 ? 6.414 -3.073 -14.060 1.00 96.56 209 ILE A N 1
ATOM 1670 C CA . ILE A 1 209 ? 7.363 -3.950 -13.360 1.00 96.56 209 ILE A CA 1
ATOM 1671 C C . ILE A 1 209 ? 7.091 -3.928 -11.850 1.00 96.56 209 ILE A C 1
ATOM 1673 O O . ILE A 1 209 ? 7.063 -4.986 -11.224 1.00 96.56 209 ILE A O 1
ATOM 1677 N N . ILE A 1 210 ? 6.859 -2.753 -11.261 1.00 97.50 210 ILE A N 1
ATOM 1678 C CA . ILE A 1 210 ? 6.560 -2.617 -9.828 1.00 97.50 210 ILE A CA 1
ATOM 1679 C C . ILE A 1 210 ? 5.224 -3.283 -9.491 1.00 97.50 210 ILE A C 1
ATOM 1681 O O . ILE A 1 210 ? 5.166 -4.053 -8.535 1.00 97.50 210 ILE A O 1
ATOM 1685 N N . GLN A 1 211 ? 4.183 -3.058 -10.298 1.00 97.31 211 GLN A N 1
ATOM 1686 C CA . 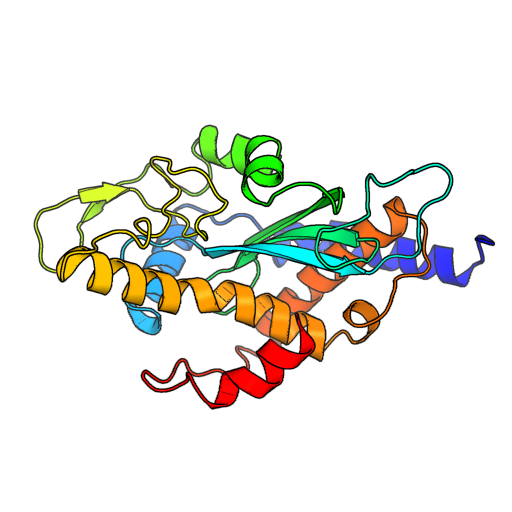GLN A 1 211 ? 2.888 -3.729 -10.153 1.00 97.31 211 GLN A CA 1
ATOM 1687 C C . GLN A 1 211 ? 3.038 -5.254 -10.160 1.00 97.31 211 GLN A C 1
ATOM 1689 O O . GLN A 1 211 ? 2.561 -5.936 -9.251 1.00 97.31 211 GLN A O 1
ATOM 1694 N N . CYS A 1 212 ? 3.774 -5.787 -11.140 1.00 97.94 212 CYS A N 1
ATOM 1695 C CA . CYS A 1 212 ? 4.071 -7.211 -11.224 1.00 97.94 212 CYS A CA 1
ATOM 1696 C C . CYS A 1 212 ? 4.829 -7.707 -9.984 1.00 97.94 212 CYS A C 1
ATOM 1698 O O . CYS A 1 212 ? 4.493 -8.762 -9.456 1.00 97.94 212 CYS A O 1
ATOM 1700 N N . ILE A 1 213 ? 5.820 -6.964 -9.482 1.00 97.94 213 ILE A N 1
ATOM 1701 C CA . ILE A 1 213 ? 6.567 -7.345 -8.273 1.00 97.94 213 ILE A CA 1
ATOM 1702 C C . ILE A 1 213 ? 5.647 -7.416 -7.046 1.00 97.94 213 ILE A C 1
ATOM 1704 O O . ILE A 1 213 ? 5.716 -8.390 -6.293 1.00 97.94 213 ILE A O 1
ATOM 1708 N N . CYS A 1 214 ? 4.767 -6.431 -6.849 1.00 98.31 214 CYS A N 1
ATOM 1709 C CA . CYS A 1 214 ? 3.789 -6.441 -5.759 1.00 98.31 214 CYS A CA 1
ATOM 1710 C C . CYS A 1 214 ? 2.810 -7.619 -5.876 1.00 98.31 214 CYS A C 1
ATOM 1712 O O . CYS A 1 214 ? 2.474 -8.245 -4.871 1.00 98.31 214 CYS A O 1
ATOM 1714 N N . LEU A 1 215 ? 2.380 -7.955 -7.094 1.00 98.38 215 LEU A N 1
ATOM 1715 C CA . LEU A 1 215 ? 1.497 -9.095 -7.328 1.00 98.38 215 LEU A CA 1
ATOM 1716 C C . LEU A 1 215 ? 2.200 -10.428 -7.064 1.00 98.38 215 LEU A C 1
ATOM 1718 O O . LEU A 1 215 ? 1.645 -11.294 -6.392 1.00 98.38 215 LEU A O 1
ATOM 1722 N N . VAL A 1 216 ? 3.442 -10.585 -7.525 1.00 97.81 216 VAL A N 1
ATOM 1723 C CA . VAL A 1 216 ? 4.225 -11.795 -7.251 1.00 97.81 216 VAL A CA 1
ATOM 1724 C C . VAL A 1 216 ? 4.552 -11.910 -5.760 1.00 97.81 216 VAL A C 1
ATOM 1726 O O . VAL A 1 216 ? 4.545 -13.017 -5.232 1.00 97.81 216 VAL A O 1
ATOM 1729 N N . HIS A 1 217 ? 4.762 -10.800 -5.043 1.00 97.31 217 HIS A N 1
ATOM 1730 C CA . HIS A 1 217 ? 4.865 -10.816 -3.577 1.00 97.31 217 HIS A CA 1
ATOM 1731 C C . HIS A 1 217 ? 3.631 -11.457 -2.923 1.00 97.31 217 HIS A C 1
ATOM 1733 O O . HIS A 1 217 ? 3.794 -12.336 -2.077 1.00 97.31 217 HIS A O 1
ATOM 1739 N N . ASN A 1 218 ? 2.420 -11.104 -3.364 1.00 97.81 218 ASN A N 1
ATOM 1740 C CA . ASN A 1 218 ? 1.198 -11.755 -2.886 1.00 97.81 218 ASN A CA 1
ATOM 1741 C C . ASN A 1 218 ? 1.137 -13.238 -3.269 1.00 97.81 218 ASN A C 1
ATOM 1743 O O . ASN A 1 218 ? 0.896 -14.059 -2.393 1.00 97.81 218 ASN A O 1
ATOM 1747 N N . ILE A 1 219 ? 1.412 -13.588 -4.533 1.00 97.25 219 ILE A N 1
ATOM 1748 C CA . ILE A 1 219 ? 1.412 -14.986 -5.012 1.00 97.25 219 ILE A CA 1
ATOM 1749 C C . ILE A 1 219 ? 2.350 -15.853 -4.170 1.00 97.25 219 ILE A C 1
ATOM 1751 O O . ILE A 1 219 ? 2.030 -16.992 -3.835 1.00 97.25 219 ILE A O 1
ATOM 1755 N N . VAL A 1 220 ? 3.523 -15.320 -3.834 1.00 95.69 220 VAL A N 1
ATOM 1756 C CA . VAL A 1 220 ? 4.503 -16.016 -3.005 1.00 95.69 220 VAL A CA 1
ATOM 1757 C C . VAL A 1 220 ? 3.961 -16.234 -1.593 1.00 95.69 220 VAL A C 1
ATOM 1759 O O . VAL A 1 220 ? 4.087 -17.341 -1.088 1.00 95.69 220 VAL A O 1
ATOM 1762 N N . ILE A 1 221 ? 3.315 -15.240 -0.973 1.00 94.94 221 ILE A N 1
ATOM 1763 C CA . ILE A 1 221 ? 2.671 -15.434 0.339 1.00 94.94 221 ILE A CA 1
ATOM 1764 C C . ILE A 1 221 ? 1.532 -16.458 0.249 1.00 94.94 221 ILE A C 1
ATOM 1766 O O . ILE A 1 221 ? 1.418 -17.311 1.123 1.00 94.94 221 ILE A O 1
ATOM 1770 N N . ASP A 1 222 ? 0.725 -16.425 -0.811 1.00 94.25 222 ASP A N 1
ATOM 1771 C CA . ASP A 1 222 ? -0.391 -17.360 -0.990 1.00 94.25 222 ASP A CA 1
ATOM 1772 C C . ASP A 1 222 ? 0.089 -18.816 -1.143 1.00 94.25 222 ASP A C 1
ATOM 1774 O O . ASP A 1 222 ? -0.609 -19.745 -0.743 1.00 94.25 222 ASP A O 1
ATOM 1778 N N . ARG A 1 223 ? 1.286 -19.028 -1.710 1.00 94.56 223 ARG A N 1
ATOM 1779 C CA . ARG A 1 223 ? 1.864 -20.365 -1.941 1.00 94.56 223 ARG A CA 1
ATOM 1780 C C . ARG A 1 223 ? 2.753 -20.865 -0.809 1.00 94.56 223 ARG A C 1
ATOM 1782 O O . ARG A 1 223 ? 2.735 -22.052 -0.504 1.00 94.56 223 ARG A O 1
ATOM 1789 N N . GLU A 1 224 ? 3.571 -19.986 -0.243 1.00 93.25 224 GLU A N 1
ATOM 1790 C CA . GLU A 1 224 ? 4.607 -20.336 0.739 1.00 93.25 224 GLU A CA 1
ATOM 1791 C C . GLU A 1 224 ? 4.191 -19.998 2.177 1.00 93.25 224 GLU A C 1
ATOM 1793 O O . GLU A 1 224 ? 4.850 -20.420 3.127 1.00 93.25 224 GLU A O 1
ATOM 1798 N N . GLY A 1 225 ? 3.105 -19.244 2.352 1.00 89.69 225 GLY A N 1
ATOM 1799 C CA . GLY A 1 225 ? 2.663 -18.729 3.639 1.00 89.69 225 GLY A CA 1
ATOM 1800 C C . GLY A 1 225 ? 3.399 -17.460 4.079 1.00 89.69 225 GLY A C 1
ATOM 1801 O O . GLY A 1 225 ? 4.215 -16.864 3.370 1.00 89.69 225 GLY A O 1
ATOM 1802 N N . ILE A 1 226 ? 3.073 -17.018 5.293 1.00 83.69 226 ILE A N 1
ATOM 1803 C CA . ILE A 1 226 ? 3.660 -15.828 5.914 1.00 83.69 226 ILE A CA 1
ATOM 1804 C C . ILE A 1 226 ? 5.117 -16.130 6.301 1.00 83.69 226 ILE A C 1
ATOM 1806 O O . ILE A 1 226 ? 5.372 -17.169 6.912 1.00 83.69 226 ILE A O 1
ATOM 1810 N N . PRO A 1 227 ? 6.086 -15.234 6.026 1.00 72.56 227 PRO A N 1
ATOM 1811 C CA . PRO A 1 227 ? 7.467 -15.443 6.449 1.00 72.56 227 PRO A CA 1
ATOM 1812 C C . PRO A 1 227 ? 7.572 -15.603 7.978 1.00 72.56 227 PRO A C 1
ATOM 1814 O O . PRO A 1 227 ? 7.290 -14.665 8.722 1.00 72.56 227 PRO A O 1
ATOM 1817 N N . LEU A 1 228 ? 8.024 -16.776 8.438 1.00 57.88 228 LEU A N 1
ATOM 1818 C CA . LEU A 1 228 ? 8.046 -17.184 9.856 1.00 57.88 228 LEU A CA 1
ATOM 1819 C C . LEU A 1 228 ? 8.926 -16.306 10.772 1.00 57.88 228 LEU A C 1
ATOM 1821 O O . LEU A 1 228 ? 8.768 -16.335 11.984 1.00 57.88 228 LEU A O 1
ATOM 1825 N N . ASN A 1 229 ? 9.827 -15.490 10.212 1.00 56.19 229 ASN A N 1
ATOM 1826 C CA . ASN A 1 229 ? 10.785 -14.674 10.976 1.00 56.19 229 ASN A CA 1
ATOM 1827 C C . ASN A 1 229 ? 10.318 -13.230 11.238 1.00 56.19 229 ASN A C 1
ATOM 1829 O O . ASN A 1 229 ? 11.132 -12.372 11.578 1.00 56.19 229 ASN A O 1
ATOM 1833 N N . ILE A 1 230 ? 9.035 -12.928 11.032 1.00 58.06 230 ILE A N 1
ATOM 1834 C CA . ILE A 1 230 ? 8.473 -11.578 11.186 1.00 58.06 230 ILE A CA 1
ATOM 1835 C C . ILE A 1 230 ? 7.353 -11.645 12.219 1.00 58.06 230 ILE A C 1
ATOM 1837 O O . ILE A 1 230 ? 6.192 -11.377 11.929 1.00 58.06 230 ILE A O 1
ATOM 1841 N N . GLU A 1 231 ? 7.682 -12.061 13.440 1.00 46.81 231 GLU A N 1
ATOM 1842 C CA . GLU A 1 231 ? 6.751 -11.889 14.549 1.00 46.81 231 GLU A CA 1
ATOM 1843 C C . GLU A 1 231 ? 6.894 -10.478 15.133 1.00 46.81 231 GLU A C 1
ATOM 1845 O O . GLU A 1 231 ? 8.008 -10.057 15.473 1.00 46.81 231 GLU A O 1
ATOM 1850 N N . PRO A 1 232 ? 5.790 -9.724 15.280 1.00 46.75 232 PRO A N 1
ATOM 1851 C CA . PRO A 1 232 ? 5.806 -8.476 16.020 1.00 46.75 232 PRO A CA 1
ATOM 1852 C C . PRO A 1 232 ? 5.990 -8.790 17.505 1.00 46.75 232 PRO A C 1
ATOM 1854 O O . PRO A 1 232 ? 5.031 -8.990 18.247 1.00 46.75 232 PRO A O 1
ATOM 1857 N N . THR A 1 233 ? 7.237 -8.852 17.962 1.00 41.38 233 THR A N 1
ATOM 1858 C CA . THR A 1 233 ? 7.493 -8.910 19.400 1.00 41.38 233 THR A CA 1
ATOM 1859 C C . THR A 1 233 ? 7.177 -7.542 20.019 1.00 41.38 233 THR A C 1
ATOM 1861 O O . THR A 1 233 ? 7.540 -6.511 19.446 1.00 41.38 233 THR A O 1
ATOM 1864 N N . PRO A 1 234 ? 6.554 -7.487 21.213 1.00 39.25 234 PRO A N 1
ATOM 1865 C CA . PRO A 1 234 ? 6.319 -6.233 21.940 1.00 39.25 234 PRO A CA 1
ATOM 1866 C C . PRO A 1 234 ? 7.601 -5.413 22.183 1.00 39.25 234 PRO A C 1
ATOM 1868 O O . PRO A 1 234 ? 7.538 -4.194 22.302 1.00 39.25 234 PRO A O 1
ATOM 1871 N N . ASN A 1 235 ? 8.764 -6.081 22.181 1.00 35.25 235 ASN A N 1
ATOM 1872 C CA . ASN A 1 235 ? 10.107 -5.503 22.310 1.00 35.25 235 ASN A CA 1
ATOM 1873 C C . ASN A 1 235 ? 10.907 -5.479 20.985 1.00 35.25 235 ASN A C 1
ATOM 1875 O O . ASN A 1 235 ? 12.114 -5.230 20.992 1.00 35.25 235 ASN A O 1
ATOM 1879 N N . GLY A 1 236 ? 10.264 -5.689 19.831 1.00 38.47 236 GLY A N 1
ATOM 1880 C CA . GLY A 1 236 ? 10.876 -5.787 18.494 1.00 38.47 236 GLY A CA 1
ATOM 1881 C C . GLY A 1 236 ? 11.464 -4.489 17.924 1.00 38.47 236 GLY A C 1
ATOM 1882 O O . GLY A 1 236 ? 11.680 -4.371 16.716 1.00 38.47 236 GLY A O 1
ATOM 1883 N N . LEU A 1 237 ? 11.745 -3.501 18.776 1.00 40.97 237 LEU A N 1
ATOM 1884 C CA . LEU A 1 237 ? 12.444 -2.272 18.406 1.00 40.97 237 LEU A CA 1
ATOM 1885 C C . LEU A 1 237 ? 13.901 -2.533 17.978 1.00 40.97 237 LEU A C 1
ATOM 1887 O O . LEU A 1 237 ? 14.453 -1.728 17.232 1.00 40.97 237 LEU A O 1
ATOM 1891 N N . GLN A 1 238 ? 14.515 -3.655 18.381 1.00 33.78 238 GLN A N 1
ATOM 1892 C CA . GLN A 1 238 ? 15.950 -3.890 18.154 1.00 33.78 238 GLN A CA 1
ATOM 1893 C C . GLN A 1 238 ? 16.305 -4.714 16.904 1.00 33.78 238 GLN A C 1
ATOM 1895 O O . GLN A 1 238 ? 17.343 -4.453 16.303 1.00 33.78 238 GLN A O 1
ATOM 1900 N N . GLN A 1 239 ? 15.462 -5.638 16.427 1.00 32.75 239 GLN A N 1
ATOM 1901 C CA . GLN A 1 239 ? 15.787 -6.406 15.206 1.00 32.75 239 GLN A CA 1
ATOM 1902 C C . GLN A 1 239 ? 15.376 -5.696 13.906 1.00 32.75 239 GLN A C 1
ATOM 1904 O O . GLN A 1 239 ? 15.972 -5.919 12.852 1.00 32.75 239 GLN A O 1
ATOM 1909 N N . ASN A 1 240 ? 14.448 -4.738 13.984 1.00 36.81 240 ASN A N 1
ATOM 1910 C CA . ASN A 1 240 ? 14.046 -3.916 12.841 1.00 36.81 240 ASN A CA 1
ATOM 1911 C C . ASN A 1 240 ? 15.072 -2.835 12.459 1.00 36.81 240 ASN A C 1
ATOM 1913 O O . ASN A 1 240 ? 14.960 -2.254 11.379 1.00 36.81 240 ASN A O 1
ATOM 1917 N N . ALA A 1 241 ? 16.094 -2.572 13.281 1.00 34.97 241 ALA A N 1
ATOM 1918 C CA . ALA A 1 241 ? 17.125 -1.577 12.977 1.00 34.97 241 ALA A CA 1
ATOM 1919 C C . ALA A 1 241 ? 17.932 -1.930 11.710 1.00 34.97 241 ALA A C 1
ATOM 1921 O O . ALA A 1 241 ? 18.245 -1.045 10.915 1.00 34.97 241 ALA A O 1
ATOM 1922 N N . ALA A 1 242 ? 18.181 -3.219 11.451 1.00 32.50 242 ALA A N 1
ATOM 1923 C CA . ALA A 1 242 ? 18.931 -3.664 10.272 1.00 32.50 242 ALA A CA 1
ATOM 1924 C C . ALA A 1 242 ? 18.140 -3.526 8.952 1.00 32.50 242 ALA A C 1
ATOM 1926 O O . ALA A 1 242 ? 18.734 -3.320 7.891 1.00 32.50 242 ALA A O 1
ATOM 1927 N N . ILE A 1 243 ? 16.803 -3.595 9.007 1.00 35.41 243 ILE A N 1
ATOM 1928 C CA . ILE A 1 243 ? 15.918 -3.407 7.843 1.00 35.41 243 ILE A CA 1
ATOM 1929 C C . ILE A 1 243 ? 15.576 -1.918 7.662 1.00 35.41 243 ILE A C 1
ATOM 1931 O O . ILE A 1 243 ? 15.604 -1.409 6.539 1.00 35.41 243 ILE A O 1
ATOM 1935 N N . ARG A 1 244 ? 15.352 -1.184 8.761 1.00 38.53 244 ARG A N 1
ATOM 1936 C CA . ARG A 1 244 ? 15.115 0.272 8.756 1.00 38.53 244 ARG A CA 1
ATOM 1937 C C . ARG A 1 244 ? 16.325 1.063 8.252 1.00 38.53 244 ARG A C 1
ATOM 1939 O O . ARG A 1 244 ? 16.133 2.056 7.558 1.00 38.53 244 ARG A O 1
ATOM 1946 N N . ALA A 1 245 ? 17.550 0.603 8.516 1.00 34.03 245 ALA A N 1
ATOM 1947 C CA . ALA A 1 245 ? 18.772 1.251 8.031 1.00 34.03 245 ALA A CA 1
ATOM 1948 C C . ALA A 1 245 ? 19.032 1.059 6.523 1.00 34.03 245 ALA A C 1
ATOM 1950 O O . ALA A 1 245 ? 19.801 1.816 5.943 1.00 34.03 245 ALA A O 1
ATOM 1951 N N . ARG A 1 246 ? 18.392 0.078 5.866 1.00 35.59 246 ARG A N 1
ATOM 1952 C CA . ARG A 1 246 ? 18.566 -0.178 4.419 1.00 35.59 246 ARG A CA 1
ATOM 1953 C C . ARG A 1 246 ? 17.481 0.446 3.535 1.00 35.59 246 ARG A C 1
ATOM 1955 O O . ARG A 1 246 ? 17.665 0.523 2.325 1.00 35.59 246 ARG A O 1
ATOM 1962 N N . ASN A 1 247 ? 16.373 0.890 4.131 1.00 37.84 247 ASN A N 1
ATOM 1963 C CA . ASN A 1 247 ? 15.221 1.473 3.432 1.00 37.84 247 ASN A CA 1
ATOM 1964 C C . ASN A 1 247 ? 15.026 2.979 3.694 1.00 37.84 247 ASN A C 1
ATOM 1966 O O . ASN A 1 247 ? 14.035 3.552 3.233 1.00 37.84 247 ASN A O 1
ATOM 1970 N N . ARG A 1 248 ? 15.954 3.627 4.408 1.00 37.78 248 ARG A N 1
ATOM 1971 C CA . ARG A 1 248 ? 16.008 5.090 4.490 1.00 37.78 248 ARG A CA 1
ATOM 1972 C C . ARG A 1 248 ? 16.752 5.668 3.297 1.00 37.78 248 ARG A C 1
ATOM 1974 O O . ARG A 1 248 ? 17.803 5.122 2.905 1.00 37.78 248 ARG A O 1
#

Radius of gyration: 18.44 Å; Cα contacts (8 Å, |Δi|>4): 388; chains: 1; bounding box: 40×39×56 Å

Foldseek 3Di:
DDPDPVLVVLLVVLLVLCVPCVCPQQNQDDPVVQVVLQVLCCVALVDHLESWAKDKAWFAADDDPPPPCQQQAPVGGGTKIKIFTATSLLATNDIDIQHHRHDFPQRCCVPDPVVVCVVVCGSQQVPWDDDPPDRDTAGRAYEYEPSHDDDSRYDYQDPPPPDDPVSVVVNLSSVSSNVSNVVSVLVLCVVPVSRLDHDHDDSVSVRSSVSSSSSVSSVCCVPVNRDPVDRSDPPPPPVCVVSVVSRD

Mean predicted aligned error: 6.54 Å

Secondary structure (DSSP, 8-state):
----HHHHHHHHHHHHHHHHHHHHHSPPP-HHHHHHHHHHHHHHH--TTEEEEEEEEEEEB---TT-TTTTB-TTSSBEEEEEEEE-TTS-EEEEEEEEETTS-HHHHHHHSHHHHHHHTTGGGTT-EEEPTTSS-EEE-EEE--TTSPPBTTEE-PPPSSS--HHHHHHHHHHHHHHHHHHHHHHHHHHH-GGGGS-B-S-HHHHHHHHHHHHHHHHHHHHHH-S-TT----TTTTTTTHHHHTT--

InterPro domains:
  IPR027806 Harbinger transposase-derived nuclease domain [PF13359] (54-218)
  IPR045249 Putative nuclease HARBI1-like [PTHR22930] (5-222)

Nearest PDB structures (foldseek):
  3l7z-assembly1_A  TM=3.291E-01  e=3.143E+00  Saccharolobus solfataricus

Solvent-accessible surface area (backbone atoms only — not comparable to full-atom values): 13627 Å² total; per-residue (Å²): 129,87,89,43,71,65,67,47,52,54,48,54,49,27,45,50,49,38,75,72,41,32,77,74,52,44,44,74,58,53,68,70,51,33,52,53,40,16,52,44,18,31,72,75,41,65,35,74,47,28,61,27,14,43,51,68,41,79,39,41,31,56,77,61,84,94,45,83,61,49,31,39,24,98,84,77,46,30,18,34,26,37,37,35,28,15,30,74,74,39,33,50,43,45,74,50,66,64,46,50,25,55,59,51,59,26,59,50,42,76,72,31,71,66,44,57,42,45,77,72,52,44,70,43,29,74,49,68,45,68,41,91,95,55,94,49,69,42,42,21,23,33,36,39,52,76,68,40,70,80,50,86,39,28,45,47,54,74,70,90,73,84,66,52,76,66,51,49,50,49,34,52,40,50,54,60,42,40,44,30,28,58,46,27,53,49,54,48,38,68,76,39,60,66,63,77,39,64,40,88,60,59,66,78,54,46,38,41,47,50,52,28,50,56,49,49,48,24,48,48,36,76,74,72,45,71,71,87,89,70,71,90,47,100,76,48,76,68,74,48,50,72,57,54,69,73,73,108

Sequence (248 aa):
MANNTVAGIVHETCRAIWENLGEIHMKFPSNEEAIQITDNFWKRWKFPNCIGCIDGKHIRIKAPANSGSMFYNYKHFFSIVLQGIAGPDYRFIAIEVGAYGKESDGGIFSNSRLSKRLENGSLNAASERQLPGTNVFLPHVLIADEAYPLKTYLMRPYPERSLGPEEEYYNRRLSLARQVVECAFGIMTSKWRLLTKSMEVHLQKADIIIQCICLVHNIVIDREGIPLNIEPTPNGLQQNAAIRARNR

pLDDT: mean 87.49, std 16.01, range [32.5, 98.38]